Protein AF-A0AAP0F7Z4-F1 (afdb_monomer_lite)

Organism: NCBI:txid152367

Sequence (373 aa):
MVEKEHKAAGEEWVECAKCGGWQHHICALFNATKNKEEEPDYTCPRCYIHEIQHEERVPLPPSAVPGAKELPRTMLSDHIEKRLFASLEQERRERAEALGKSTTEKIEQVDVIVFAMFAQEYGPECDYPNKDSVYISYIDSVKHLRPQIKTVHGEALRTFVFHELLIGYMDYCKRQGLAKCHIWICPPKKKEDYILYCHPDDQNIPTSEKLQNWYQFMIEKAIKGKVAVAFSYLHEHFYGPHSENKMTATNLPFFEGGFFQSITDKVIDFIKKLEERGEREALTSRKRKKPNSSSPDSYENSAKDILLMKKAEVNDIAFDHRDEDGIICNKFIENREEFLKFCVKHRYQFDTLRRAKHSTAMILYHLHEPSDG

pLDDT: mean 81.96, std 16.44, range [32.22, 98.44]

InterPro domains:
  IPR011011 Zinc finger, FYVE/PHD-type [SSF57903] (11-55)
  IPR013083 Zinc finger, RING/FYVE/PHD-type [G3DSA:3.30.40.10] (7-51)
  IPR013178 Histone acetyltransferase Rtt109/CBP [PF08214] (105-225)
  IPR013178 Histone acetyltransferase Rtt109/CBP [PTHR13808] (105-371)
  IPR013178 Histone acetyltransferase Rtt109/CBP [SM01250] (44-294)
  IPR019787 Zinc finger, PHD-finger [PF00628] (8-47)
  IPR031162 CBP/p300-type histone acetyltransferase domain [PS51727] (29-372)

Radius of gyration: 24.96 Å; chains: 1; bounding box: 69×49×75 Å

Secondary structure (DSSP, 8-state):
--------PPPPEEE-TTT--EEEHHHHT--TTTTSSS------HHHHHHHHHTTSSPPPPTTSS--GGGSPP-HHHHHHHHHHHHHHHHHHHHHHHHHT--------SS----EEEEEEEE-TTSPTTTTTEEEEEEEEE-TT-SS--B-TTSSBHHHHHHHHHHHHHHHHHHHTT--EEEEE--PPPTT--SSSSS--TT-PPPPHHHHHHHHHHHHHHHHHTTSEEEEEEHHHHHHSTT--S---GGGS---TTSHHHHHHHHHHHHHHHHHHTT-GGGGT----PPPPTTS-TTHHHHGGGEEEEEE---TT--------PPP---TTTSSHHHHHHHHHHHT---SSHHHHHHHHHHHHHHHH-TT--

Structure (mmCIF, N/CA/C/O backbone):
data_AF-A0AAP0F7Z4-F1
#
_entry.id   AF-A0AAP0F7Z4-F1
#
loop_
_atom_site.group_PDB
_atom_site.id
_atom_site.type_symbol
_atom_site.label_atom_id
_atom_site.label_alt_id
_atom_site.label_comp_id
_atom_site.label_asym_id
_atom_site.label_entity_id
_atom_site.label_seq_id
_atom_site.pdbx_PDB_ins_code
_atom_site.Cartn_x
_atom_site.Cartn_y
_atom_site.Cartn_z
_atom_site.occupancy
_atom_site.B_iso_or_equiv
_atom_site.auth_seq_id
_atom_site.auth_comp_id
_atom_site.auth_asym_id
_atom_site.auth_atom_id
_atom_site.pdbx_PDB_model_num
ATOM 1 N N . MET A 1 1 ? -4.752 11.733 -15.279 1.00 41.00 1 MET A N 1
ATOM 2 C CA . MET A 1 1 ? -4.456 12.737 -14.226 1.00 41.00 1 MET A CA 1
ATOM 3 C C . MET A 1 1 ? -5.780 13.223 -13.671 1.00 41.00 1 MET A C 1
ATOM 5 O O . MET A 1 1 ? -6.562 13.742 -14.454 1.00 41.00 1 MET A O 1
ATOM 9 N N . VAL A 1 2 ? -6.051 13.034 -12.380 1.00 44.72 2 VAL A N 1
ATOM 10 C CA . VAL A 1 2 ? -7.239 13.614 -11.736 1.00 44.72 2 VAL A CA 1
ATOM 11 C C . VAL A 1 2 ? -6.758 14.784 -10.885 1.00 44.72 2 VAL A C 1
ATOM 13 O O . VAL A 1 2 ? -6.038 14.582 -9.911 1.00 44.72 2 VAL A O 1
ATOM 16 N N . GLU A 1 3 ? -7.053 16.012 -11.308 1.00 46.59 3 GLU A N 1
ATOM 17 C CA . GLU A 1 3 ? -6.720 17.201 -10.523 1.00 46.59 3 GLU A CA 1
ATOM 18 C C . GLU A 1 3 ? -7.567 17.236 -9.244 1.00 46.59 3 GLU A C 1
ATOM 20 O O . GLU A 1 3 ? -8.752 16.900 -9.257 1.00 46.59 3 GLU A O 1
ATOM 25 N N . LYS A 1 4 ? -6.965 17.652 -8.121 1.00 52.66 4 LYS A N 1
ATOM 26 C CA . LYS A 1 4 ? -7.694 17.883 -6.867 1.00 52.66 4 LYS A CA 1
ATOM 27 C C . LYS A 1 4 ? -8.701 19.013 -7.067 1.00 52.66 4 LYS A C 1
ATOM 29 O O . LYS A 1 4 ? -8.348 20.185 -6.918 1.00 52.66 4 LYS A O 1
ATOM 34 N N . GLU A 1 5 ? -9.961 18.682 -7.329 1.00 50.38 5 GLU A N 1
ATOM 35 C CA . GLU A 1 5 ? -11.056 19.625 -7.124 1.00 50.38 5 GLU A CA 1
ATOM 36 C C . GLU A 1 5 ? -11.209 19.883 -5.618 1.00 50.38 5 GLU A C 1
ATOM 38 O O . GLU A 1 5 ? -11.990 19.246 -4.919 1.00 50.38 5 GLU A O 1
ATOM 43 N N . HIS A 1 6 ? -10.464 20.859 -5.095 1.00 48.09 6 HIS A N 1
ATOM 44 C CA . HIS A 1 6 ? -10.720 21.465 -3.784 1.00 48.09 6 HIS A CA 1
ATOM 45 C C . HIS A 1 6 ? -11.959 22.375 -3.848 1.00 48.09 6 HIS A C 1
ATOM 47 O O . HIS A 1 6 ? -11.917 23.537 -3.444 1.00 48.09 6 HIS A O 1
ATOM 53 N N . LYS A 1 7 ? -13.083 21.883 -4.373 1.00 44.69 7 LYS A N 1
ATOM 54 C CA . LYS A 1 7 ? -14.361 22.531 -4.097 1.00 44.69 7 LYS A CA 1
ATOM 55 C C . LYS A 1 7 ? -14.865 21.944 -2.796 1.00 44.69 7 LYS A C 1
ATOM 57 O O . LYS A 1 7 ? -15.243 20.780 -2.739 1.00 44.69 7 LYS A O 1
ATOM 62 N N . ALA A 1 8 ? -14.836 22.770 -1.754 1.00 46.50 8 ALA A N 1
ATOM 63 C CA . ALA A 1 8 ? -15.541 22.539 -0.504 1.00 46.50 8 ALA A CA 1
ATOM 64 C C . ALA A 1 8 ? -17.051 22.461 -0.790 1.00 46.50 8 ALA A C 1
ATOM 66 O O . ALA A 1 8 ? -17.795 23.411 -0.566 1.00 46.50 8 ALA A O 1
ATOM 67 N N . ALA A 1 9 ? -17.505 21.348 -1.364 1.00 56.25 9 ALA A N 1
ATOM 68 C CA . ALA A 1 9 ? -18.898 20.966 -1.286 1.00 56.25 9 ALA A CA 1
ATOM 69 C C . ALA A 1 9 ? -19.185 20.729 0.202 1.00 56.25 9 ALA A C 1
ATOM 71 O O . ALA A 1 9 ? -18.420 20.031 0.871 1.00 56.25 9 ALA A O 1
ATOM 72 N N . GLY A 1 10 ? -20.219 21.384 0.732 1.0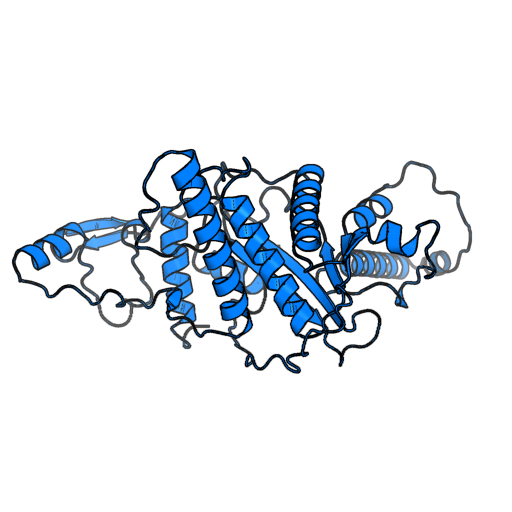0 67.06 10 GLY A N 1
ATOM 73 C CA . GLY A 1 10 ? -20.607 21.230 2.132 1.00 67.06 10 GLY A CA 1
ATOM 74 C C . GLY A 1 10 ? -20.832 19.759 2.478 1.00 67.06 10 GLY A C 1
ATOM 75 O O . GLY A 1 10 ? -21.295 18.986 1.639 1.00 67.06 10 GLY A O 1
ATOM 76 N N . GLU A 1 11 ? -20.468 19.369 3.699 1.00 80.06 11 GLU A N 1
ATOM 77 C CA . GLU A 1 11 ? -20.754 18.023 4.193 1.00 80.06 11 GLU A CA 1
ATOM 78 C C . GLU A 1 11 ? -22.269 17.823 4.283 1.00 80.06 11 GLU A C 1
ATOM 80 O O . GLU A 1 11 ? -22.999 18.711 4.727 1.00 80.06 11 GLU A O 1
ATOM 85 N N . GLU A 1 12 ? -22.733 16.661 3.835 1.00 85.38 12 GLU A N 1
ATOM 86 C CA . GLU A 1 12 ? -24.143 16.287 3.878 1.00 85.38 12 GLU A CA 1
ATOM 87 C C . GLU A 1 12 ? -24.559 15.871 5.294 1.00 85.38 12 GLU A C 1
ATOM 89 O O . GLU A 1 12 ? -23.730 15.440 6.106 1.00 85.38 12 GLU A O 1
ATOM 94 N N . TRP A 1 13 ? -25.853 15.996 5.584 1.00 88.50 13 TRP A N 1
ATOM 95 C CA . TRP A 1 13 ? -26.423 15.796 6.911 1.00 88.50 13 TRP A CA 1
ATOM 96 C C . TRP A 1 13 ? -27.612 14.844 6.874 1.00 88.50 13 TRP A C 1
ATOM 98 O O . TRP A 1 13 ? -28.420 14.897 5.951 1.00 88.50 13 TRP A O 1
ATOM 108 N N . VAL A 1 14 ? -27.747 14.055 7.937 1.00 88.19 14 VAL A N 1
ATOM 109 C CA . VAL A 1 14 ? -28.883 13.170 8.190 1.00 88.19 14 VAL A CA 1
ATOM 110 C C . VAL A 1 14 ? -29.553 13.556 9.508 1.00 88.19 14 VAL A C 1
ATOM 112 O O . VAL A 1 14 ? -28.880 13.838 10.508 1.00 88.19 14 VAL A O 1
ATOM 115 N N . GLU A 1 15 ? -30.881 13.589 9.509 1.00 90.62 15 GLU A N 1
ATOM 116 C CA . GLU A 1 15 ? -31.695 13.850 10.693 1.00 90.62 15 GLU A CA 1
ATOM 117 C C . GLU A 1 15 ? -32.018 12.548 11.428 1.00 90.62 15 GLU A C 1
ATOM 119 O O . GLU A 1 15 ? -32.381 11.541 10.827 1.00 90.62 15 GLU A O 1
ATOM 124 N N . CYS A 1 16 ? -31.871 12.552 12.752 1.00 90.06 16 CYS A N 1
ATOM 125 C CA . CYS A 1 16 ? -32.273 11.433 13.594 1.00 90.06 16 CYS A CA 1
ATOM 126 C C . CYS A 1 16 ? -33.798 11.373 13.720 1.00 90.06 16 CYS A C 1
ATOM 128 O O . CYS A 1 16 ? -34.379 12.245 14.370 1.00 90.06 16 CYS A O 1
ATOM 130 N N . ALA A 1 17 ? -34.421 10.294 13.248 1.00 89.38 17 ALA A N 1
ATOM 131 C CA . ALA A 1 17 ? -35.871 10.086 13.316 1.00 89.38 17 ALA A CA 1
ATOM 132 C C . ALA A 1 17 ? -36.437 10.111 14.752 1.00 89.38 17 ALA A C 1
ATOM 134 O O . ALA A 1 17 ? -37.604 10.420 14.972 1.00 89.38 17 ALA A O 1
ATOM 135 N N . LYS A 1 18 ? -35.605 9.818 15.763 1.00 88.81 18 LYS A N 1
ATOM 136 C CA . LYS A 1 18 ? -36.028 9.752 17.173 1.00 88.81 18 LYS A CA 1
ATOM 137 C C . LYS A 1 18 ? -35.992 11.086 17.906 1.00 88.81 18 LYS A C 1
ATOM 139 O O . LYS A 1 18 ? -36.806 11.317 18.791 1.00 88.81 18 LYS A O 1
ATOM 144 N N . CYS A 1 19 ? -35.013 11.938 17.609 1.00 91.94 19 CYS A N 1
ATOM 145 C CA . CYS A 1 19 ? -34.804 13.170 18.376 1.00 91.94 19 CYS A CA 1
ATOM 146 C C . CYS A 1 19 ? -34.737 14.442 17.526 1.00 91.94 19 CYS A C 1
ATOM 148 O O . CYS A 1 19 ? -34.438 15.495 18.084 1.00 91.94 19 CYS A O 1
ATOM 150 N N . GLY A 1 20 ? -34.905 14.349 16.201 1.00 90.56 20 GLY A N 1
ATOM 151 C CA . GLY A 1 20 ? -34.751 15.470 15.258 1.00 90.56 20 GLY A CA 1
ATOM 152 C C . GLY A 1 20 ? -33.332 16.054 15.205 1.00 90.56 20 GLY A C 1
ATOM 153 O O . GLY A 1 20 ? -33.096 17.157 14.722 1.00 90.56 20 GLY A O 1
ATOM 154 N N . GLY A 1 21 ? -32.357 15.355 15.795 1.00 90.50 21 GLY A N 1
ATOM 155 C CA . GLY A 1 21 ? -30.977 15.819 15.881 1.00 90.50 21 GLY A CA 1
ATOM 156 C C . GLY A 1 21 ? -30.242 15.572 14.571 1.00 90.50 21 GLY A C 1
ATOM 157 O O . GLY A 1 21 ? -30.199 14.438 14.100 1.00 90.50 21 GLY A O 1
ATOM 158 N N . TRP A 1 22 ? -29.612 16.609 14.027 1.00 90.00 22 TRP A N 1
ATOM 159 C CA . TRP A 1 22 ? -28.859 16.530 12.778 1.00 90.00 22 TRP A CA 1
ATOM 160 C C . TRP A 1 22 ? -27.411 16.101 13.012 1.00 90.00 22 TRP A C 1
ATOM 162 O O . TRP A 1 22 ? -26.735 16.597 13.917 1.00 90.00 22 TRP A O 1
ATOM 172 N N . GLN A 1 23 ? -26.917 15.186 12.179 1.00 87.81 23 GLN A N 1
ATOM 173 C CA . GLN A 1 23 ? -25.523 14.747 12.186 1.00 87.81 23 GLN A CA 1
ATOM 174 C C . GLN A 1 23 ? -24.951 14.718 10.772 1.00 87.81 23 GLN A C 1
ATOM 176 O O . GLN A 1 23 ? -25.639 14.351 9.826 1.00 87.81 23 GLN A O 1
ATOM 181 N N . HIS A 1 24 ? -23.675 15.078 10.623 1.00 86.69 24 HIS A N 1
ATOM 182 C CA . HIS A 1 24 ? -22.978 14.918 9.347 1.00 86.69 24 HIS A CA 1
ATOM 183 C C . HIS A 1 24 ? -22.953 13.437 8.941 1.00 86.69 24 HIS A C 1
ATOM 185 O O . HIS A 1 24 ? -22.632 12.592 9.783 1.00 86.69 24 HIS A O 1
ATOM 191 N N . HIS A 1 25 ? -23.172 13.126 7.659 1.00 86.31 25 HIS A N 1
ATOM 192 C CA . HIS A 1 25 ? -23.108 11.757 7.122 1.00 86.31 25 HIS A CA 1
ATOM 193 C C . HIS A 1 25 ? -21.812 11.039 7.526 1.00 86.31 25 HIS A C 1
ATOM 195 O O . HIS A 1 25 ? -21.837 9.907 8.003 1.00 86.31 25 HIS A O 1
ATOM 201 N N . ILE A 1 26 ? -20.679 11.739 7.426 1.00 84.00 26 ILE A N 1
ATOM 202 C CA . ILE A 1 26 ? -19.349 11.220 7.774 1.00 84.00 26 ILE A CA 1
ATOM 203 C C . ILE A 1 26 ? -19.253 10.866 9.265 1.00 84.00 26 ILE A C 1
ATOM 205 O O . ILE A 1 26 ? -18.729 9.813 9.619 1.00 84.00 26 ILE A O 1
ATOM 209 N N . CYS A 1 27 ? -19.757 11.731 10.153 1.00 84.31 27 CYS A N 1
ATOM 210 C CA . CYS A 1 27 ? -19.726 11.488 11.600 1.00 84.31 27 CYS A CA 1
ATOM 211 C C . CYS A 1 27 ? -20.653 10.339 12.009 1.00 84.31 27 CYS A C 1
ATOM 213 O O . CYS A 1 27 ? -20.342 9.612 12.949 1.00 84.31 27 CYS A O 1
ATOM 215 N N . ALA A 1 28 ? -21.773 10.193 11.305 1.00 83.50 28 ALA A N 1
ATOM 216 C CA . ALA A 1 28 ? -22.757 9.144 11.518 1.00 83.50 28 ALA A CA 1
ATOM 217 C C . ALA A 1 28 ? -22.362 7.793 10.891 1.00 83.50 28 ALA A C 1
ATOM 219 O O . ALA A 1 28 ? -23.068 6.812 11.104 1.00 83.50 28 ALA A O 1
ATOM 220 N N . LEU A 1 29 ? -21.277 7.738 10.101 1.00 82.50 29 LEU A N 1
ATOM 221 C CA . LEU A 1 29 ? -20.974 6.621 9.192 1.00 82.50 29 LEU A CA 1
ATOM 222 C C . LEU A 1 29 ? -22.185 6.236 8.315 1.00 82.50 29 LEU A C 1
ATOM 224 O O . LEU A 1 29 ? -22.422 5.068 8.021 1.00 82.50 29 LEU A O 1
ATOM 228 N N . PHE A 1 30 ? -22.969 7.239 7.915 1.00 82.12 30 PHE A N 1
ATOM 229 C CA . PHE A 1 30 ? -24.222 7.053 7.197 1.00 82.12 30 PHE A CA 1
ATOM 230 C C . PHE A 1 30 ? -23.968 6.683 5.732 1.00 82.12 30 PHE A C 1
ATOM 232 O O . PHE A 1 30 ? -23.188 7.348 5.039 1.00 82.12 30 PHE A O 1
ATOM 239 N N . ASN A 1 31 ? -24.661 5.643 5.263 1.00 81.00 31 ASN A N 1
ATOM 240 C CA . ASN A 1 31 ? -24.676 5.238 3.864 1.00 81.00 31 ASN A CA 1
ATOM 241 C C . ASN A 1 31 ? -25.989 5.681 3.202 1.00 81.00 31 ASN A C 1
ATOM 243 O O . ASN A 1 31 ? -27.029 5.066 3.415 1.00 81.00 31 ASN A O 1
ATOM 247 N N . ALA A 1 32 ? -25.942 6.727 2.379 1.00 75.81 32 ALA A N 1
ATOM 248 C CA . ALA A 1 32 ? -27.125 7.228 1.688 1.00 75.81 32 ALA A CA 1
ATOM 249 C C . ALA A 1 32 ? -27.595 6.327 0.528 1.00 75.81 32 ALA A C 1
ATOM 251 O O . ALA A 1 32 ? -28.755 6.428 0.149 1.00 75.81 32 ALA A O 1
ATOM 252 N N . THR A 1 33 ? -26.744 5.468 -0.056 1.00 70.38 33 THR A N 1
ATOM 253 C CA . THR A 1 33 ? -27.137 4.621 -1.204 1.00 70.38 33 THR A CA 1
ATOM 254 C C . THR A 1 33 ? -27.981 3.429 -0.775 1.00 70.38 33 THR A C 1
ATOM 256 O O . THR A 1 33 ? -29.025 3.205 -1.377 1.00 70.38 33 THR A O 1
ATOM 259 N N . LYS A 1 34 ? -27.611 2.767 0.330 1.00 67.12 34 LYS A N 1
ATOM 260 C CA . LYS A 1 34 ? -28.406 1.697 0.971 1.00 67.12 34 LYS A CA 1
ATOM 261 C C . LYS A 1 34 ? -29.830 2.142 1.330 1.00 67.12 34 LYS A C 1
ATOM 263 O O . LYS A 1 34 ? -30.748 1.344 1.439 1.00 67.12 34 LYS A O 1
ATOM 268 N N . ASN A 1 35 ? -29.989 3.442 1.527 1.00 60.00 35 ASN A N 1
ATOM 269 C CA . ASN A 1 35 ? -31.147 4.065 2.137 1.00 60.00 35 ASN A CA 1
ATOM 270 C C . ASN A 1 35 ? -32.100 4.722 1.118 1.00 60.00 35 ASN A C 1
ATOM 272 O O . ASN A 1 35 ? -32.952 5.517 1.501 1.00 60.00 35 ASN A O 1
ATOM 276 N N . LYS A 1 36 ? -31.934 4.440 -0.185 1.00 53.03 36 LYS A N 1
ATOM 277 C CA . LYS A 1 36 ? -32.781 4.989 -1.261 1.00 53.03 36 LYS A CA 1
ATOM 278 C C . LYS A 1 36 ? -34.046 4.179 -1.550 1.00 53.03 36 LYS A C 1
ATOM 280 O O . LYS A 1 36 ? -34.951 4.731 -2.169 1.00 53.03 36 LYS A O 1
ATOM 285 N N . GLU A 1 37 ? -34.101 2.905 -1.161 1.00 51.47 37 GLU A N 1
ATOM 286 C CA . GLU A 1 37 ? -35.204 2.008 -1.551 1.00 51.47 37 GLU A CA 1
ATOM 287 C C . GLU A 1 37 ? -36.350 1.946 -0.526 1.00 51.47 37 GLU A C 1
ATOM 289 O O . GLU A 1 37 ? -37.485 1.676 -0.904 1.00 51.47 37 GLU A O 1
ATOM 294 N N . GLU A 1 38 ? -36.106 2.317 0.732 1.00 50.06 38 GLU A N 1
ATOM 295 C CA . GLU A 1 38 ? -37.118 2.537 1.774 1.00 50.06 38 GLU A CA 1
ATOM 296 C C . GLU A 1 38 ? -36.622 3.705 2.637 1.00 50.06 38 GLU A C 1
ATOM 298 O O . GLU A 1 38 ? -35.448 3.690 2.998 1.00 50.06 38 GLU A O 1
ATOM 303 N N . GLU A 1 39 ? -37.449 4.720 2.938 1.00 49.06 39 GLU A N 1
ATOM 304 C CA . GLU A 1 39 ? -37.093 5.803 3.878 1.00 49.06 39 GLU A CA 1
ATOM 305 C C . GLU A 1 39 ? -36.601 5.188 5.199 1.00 49.06 39 GLU A C 1
ATOM 307 O O . GLU A 1 39 ? -37.411 4.664 5.966 1.00 49.06 39 GLU A O 1
ATOM 312 N N . PRO A 1 40 ? -35.298 5.208 5.508 1.00 54.84 40 PRO A N 1
ATOM 313 C CA . PRO A 1 40 ? -34.806 4.533 6.689 1.00 54.84 40 PRO A CA 1
ATOM 314 C C . PRO A 1 40 ? -34.664 5.551 7.809 1.00 54.84 40 PRO A C 1
ATOM 316 O O . PRO A 1 40 ? -33.925 6.534 7.700 1.00 54.84 40 PRO A O 1
ATOM 319 N N . ASP A 1 41 ? -35.327 5.267 8.924 1.00 73.25 41 ASP A N 1
ATOM 320 C CA . ASP A 1 41 ? -35.219 6.025 10.165 1.00 73.25 41 ASP A CA 1
ATOM 321 C C . ASP A 1 41 ? -33.787 5.947 10.727 1.00 73.25 41 ASP A C 1
ATOM 323 O O . ASP A 1 41 ? -33.450 5.091 11.559 1.00 73.25 41 ASP A O 1
ATOM 327 N N . TYR A 1 42 ? -32.908 6.857 10.294 1.00 85.50 42 TYR A N 1
ATOM 328 C CA . TYR A 1 42 ? -31.600 7.032 10.917 1.00 85.50 42 TYR A CA 1
ATOM 329 C C . TYR A 1 42 ? -31.795 7.270 12.417 1.00 85.50 42 TYR A C 1
ATOM 331 O O . TYR A 1 42 ? -32.438 8.228 12.847 1.00 85.50 42 TYR A O 1
ATOM 339 N N . THR A 1 43 ? -31.222 6.395 13.240 1.00 86.94 43 THR A N 1
ATOM 340 C CA . THR A 1 43 ? -31.205 6.562 14.693 1.00 86.94 43 THR A CA 1
ATOM 341 C C . THR A 1 43 ? -29.799 6.957 15.114 1.00 86.94 43 THR A C 1
ATOM 343 O O . THR A 1 43 ? -28.858 6.185 14.940 1.00 86.94 43 THR A O 1
ATOM 346 N N . CYS A 1 44 ? -29.635 8.150 15.690 1.00 87.88 44 CYS A N 1
ATOM 347 C CA . CYS A 1 44 ? -28.313 8.599 16.115 1.00 87.88 44 CYS A CA 1
ATOM 348 C C . CYS A 1 44 ? -27.739 7.730 17.252 1.00 87.88 44 CYS A C 1
ATOM 350 O O . CYS A 1 44 ? -28.513 7.182 18.043 1.00 87.88 44 CYS A O 1
ATOM 352 N N . PRO A 1 45 ? -26.400 7.674 17.430 1.00 87.19 45 PRO A N 1
ATOM 353 C CA . PRO A 1 45 ? -25.770 6.830 18.449 1.00 87.19 45 PRO A CA 1
ATOM 354 C C . PRO A 1 45 ? -26.301 7.061 19.866 1.00 87.19 45 PRO A C 1
ATOM 356 O O . PRO A 1 45 ? -26.410 6.122 20.647 1.00 87.19 45 PRO A O 1
ATOM 359 N N . ARG A 1 46 ? -26.674 8.304 20.203 1.00 89.19 46 ARG A N 1
ATOM 360 C CA . ARG A 1 46 ? -27.212 8.636 21.528 1.00 89.19 46 ARG A CA 1
ATOM 361 C C . ARG A 1 46 ? -28.583 8.001 21.762 1.00 89.19 46 ARG A C 1
ATOM 363 O O . ARG A 1 46 ? -28.796 7.414 22.815 1.00 89.19 46 ARG A O 1
ATOM 370 N N . CYS A 1 47 ? -29.491 8.116 20.792 1.00 89.75 47 CYS A N 1
ATOM 371 C CA . CYS A 1 47 ? -30.809 7.483 20.856 1.00 89.75 47 CYS A CA 1
ATOM 372 C C . CYS A 1 47 ? -30.688 5.960 20.797 1.00 89.75 47 CYS A C 1
ATOM 374 O O . CYS A 1 47 ? -31.336 5.277 21.573 1.00 89.75 47 CYS A O 1
ATOM 376 N N . TYR A 1 48 ? -29.798 5.439 19.955 1.00 87.69 48 TYR A N 1
ATOM 377 C CA . TYR A 1 48 ? -29.574 4.003 19.827 1.00 87.69 48 TYR A CA 1
ATOM 378 C C . TYR A 1 48 ? -29.065 3.372 21.135 1.00 87.69 48 TYR A C 1
ATOM 380 O O . TYR A 1 48 ? -29.596 2.362 21.589 1.00 87.69 48 TYR A O 1
ATOM 388 N N . ILE A 1 49 ? -28.067 3.988 21.784 1.00 87.38 49 ILE A N 1
ATOM 389 C CA . ILE A 1 49 ? -27.565 3.534 23.092 1.00 87.38 49 ILE A CA 1
ATOM 390 C C . ILE A 1 49 ? -28.665 3.630 24.155 1.00 87.38 49 ILE A C 1
ATOM 392 O O . ILE A 1 49 ? -28.793 2.721 24.969 1.00 87.38 49 ILE A O 1
ATOM 396 N N . HIS A 1 50 ? -29.461 4.702 24.139 1.00 90.50 50 HIS A N 1
ATOM 397 C CA . HIS A 1 50 ? -30.583 4.865 25.061 1.00 90.50 50 HIS A CA 1
ATOM 398 C C . HIS A 1 50 ? -31.619 3.743 24.907 1.00 90.50 50 HIS A C 1
ATOM 400 O O . HIS A 1 50 ? -32.008 3.152 25.910 1.00 90.50 50 HIS A O 1
ATOM 406 N N . GLU A 1 51 ? -32.026 3.426 23.674 1.00 89.88 51 GLU A N 1
ATOM 407 C CA . GLU A 1 51 ? -32.972 2.341 23.376 1.00 89.88 51 GLU A CA 1
ATOM 408 C C . GLU A 1 51 ? -32.428 0.978 23.844 1.00 89.88 51 GLU A C 1
ATOM 410 O O . GLU A 1 51 ? -33.164 0.199 24.441 1.00 89.88 51 GLU A O 1
ATOM 415 N N . ILE A 1 52 ? -31.130 0.699 23.655 1.00 87.88 52 ILE A N 1
ATOM 416 C CA . ILE A 1 52 ? -30.499 -0.532 24.171 1.00 87.88 52 ILE A CA 1
ATOM 417 C C . ILE A 1 52 ? -30.530 -0.580 25.701 1.00 87.88 52 ILE A C 1
ATOM 419 O O . ILE A 1 52 ? -30.851 -1.613 26.281 1.00 87.88 52 ILE A O 1
ATOM 423 N N . GLN A 1 53 ? -30.178 0.525 26.364 1.00 91.00 53 GLN A N 1
ATOM 424 C CA . GLN A 1 53 ? -30.130 0.594 27.828 1.00 91.00 53 GLN A CA 1
ATOM 425 C C . GLN A 1 53 ? -31.504 0.414 28.481 1.00 91.00 53 GLN A C 1
ATOM 427 O O . GLN A 1 53 ? -31.565 -0.026 29.625 1.00 91.00 53 GLN A O 1
ATOM 432 N N . HIS A 1 54 ? -32.578 0.746 27.763 1.00 91.00 54 HIS A N 1
ATOM 433 C CA . HIS A 1 54 ? -33.963 0.589 28.213 1.00 91.00 54 HIS A CA 1
ATOM 434 C C . HIS A 1 54 ? -34.648 -0.649 27.615 1.00 91.00 54 HIS A C 1
ATOM 436 O O . HIS A 1 54 ? -35.862 -0.776 27.724 1.00 91.00 54 HIS A O 1
ATOM 442 N N . GLU A 1 55 ? -33.886 -1.554 26.989 1.00 87.00 55 GLU A N 1
ATOM 443 C CA . GLU A 1 55 ? -34.386 -2.803 26.391 1.00 87.00 55 GLU A CA 1
ATOM 444 C C . GLU A 1 55 ? -35.436 -2.601 25.273 1.00 87.00 55 GLU A C 1
ATOM 446 O O . GLU A 1 55 ? -36.113 -3.538 24.859 1.00 87.00 55 GLU A O 1
ATOM 451 N N . GLU A 1 56 ? -35.534 -1.389 24.720 1.00 87.56 56 GLU A N 1
ATOM 452 C CA . GLU A 1 56 ? -36.430 -1.032 23.609 1.00 87.56 56 GLU A CA 1
ATOM 453 C C . GLU A 1 56 ? -35.883 -1.509 22.255 1.00 87.56 56 GLU A C 1
ATOM 455 O O . GLU A 1 56 ? -36.612 -1.586 21.263 1.00 87.56 56 GLU A O 1
ATOM 460 N N . ARG A 1 57 ? -34.583 -1.828 22.199 1.00 82.38 57 ARG A N 1
ATOM 461 C CA . ARG A 1 57 ? -33.897 -2.299 20.995 1.00 82.38 57 ARG A CA 1
ATOM 462 C C . ARG A 1 57 ? -32.884 -3.382 21.323 1.00 82.38 57 ARG A C 1
ATOM 464 O O . ARG A 1 57 ? -32.036 -3.219 22.196 1.00 82.38 57 ARG A O 1
ATOM 471 N N . VAL A 1 58 ? -32.918 -4.461 20.547 1.00 79.25 58 VAL A N 1
ATOM 472 C CA . VAL A 1 58 ? -31.865 -5.479 20.577 1.00 79.25 58 VAL A CA 1
ATOM 473 C C . VAL A 1 58 ? -30.625 -4.903 19.885 1.00 79.25 58 VAL A C 1
ATOM 475 O O . VAL A 1 58 ? -30.752 -4.409 18.758 1.00 79.25 58 VAL A O 1
ATOM 478 N N . PRO A 1 59 ? -29.433 -4.946 20.512 1.00 75.00 59 PRO A N 1
ATOM 479 C CA . PRO A 1 59 ? -28.205 -4.537 19.851 1.00 75.00 59 PRO A CA 1
ATOM 480 C C . PRO A 1 59 ? -28.050 -5.278 18.526 1.00 75.00 59 PRO A C 1
ATOM 482 O O . PRO A 1 59 ? -28.101 -6.508 18.486 1.00 75.00 59 PRO A O 1
ATOM 485 N N . LEU A 1 60 ? -27.861 -4.524 17.443 1.00 66.50 60 LEU A N 1
ATOM 486 C CA . LEU A 1 60 ? -27.489 -5.092 16.158 1.00 66.50 60 LEU A CA 1
ATOM 487 C C . LEU A 1 60 ? -26.281 -6.019 16.338 1.00 66.50 60 LEU A C 1
ATOM 489 O O . LEU A 1 60 ? -25.373 -5.699 17.119 1.00 66.50 60 LEU A O 1
ATOM 493 N N . PRO A 1 61 ? -26.237 -7.140 15.598 1.00 60.97 61 PRO A N 1
ATOM 494 C CA . PRO A 1 61 ? -25.030 -7.935 15.513 1.00 60.97 61 PRO A CA 1
ATOM 495 C C . PRO A 1 61 ? -23.861 -7.025 15.107 1.00 60.97 61 PRO A C 1
ATOM 497 O O . PRO A 1 61 ? -24.070 -6.103 14.310 1.00 60.97 61 PRO A O 1
ATOM 500 N N . PRO A 1 62 ? -22.632 -7.289 15.580 1.00 55.22 62 PRO A N 1
ATOM 501 C CA . PRO A 1 62 ? -21.445 -6.512 15.214 1.00 55.22 62 PRO A CA 1
ATOM 502 C C . PRO A 1 62 ? -21.210 -6.334 13.696 1.00 55.22 62 PRO A C 1
ATOM 504 O O . PRO A 1 62 ? -20.400 -5.501 13.315 1.00 55.22 62 PRO A O 1
ATOM 507 N N . SER A 1 63 ? -21.912 -7.087 12.838 1.00 50.38 63 SER A N 1
ATOM 508 C CA . SER A 1 63 ? -21.697 -7.224 11.393 1.00 50.38 63 SER A CA 1
ATOM 509 C C . SER A 1 63 ? -22.836 -6.694 10.498 1.00 50.38 63 SER A C 1
ATOM 511 O O . SER A 1 63 ? -23.006 -7.188 9.385 1.00 50.38 63 SER A O 1
ATOM 513 N N . ALA A 1 64 ? -23.664 -5.736 10.938 1.00 55.12 64 ALA A N 1
ATOM 514 C CA . ALA A 1 64 ? -24.753 -5.206 10.089 1.00 55.12 64 ALA A CA 1
ATOM 515 C C . ALA A 1 64 ? -24.258 -4.534 8.779 1.00 55.12 64 ALA A C 1
ATOM 517 O O . ALA A 1 64 ? -25.027 -4.378 7.827 1.00 55.12 64 ALA A O 1
ATOM 518 N N . VAL A 1 65 ? -22.973 -4.163 8.733 1.00 60.56 65 VAL A N 1
ATOM 519 C CA . VAL A 1 65 ? -22.175 -3.949 7.518 1.00 60.56 65 VAL A CA 1
ATOM 520 C C . VAL A 1 65 ? -20.961 -4.873 7.654 1.00 60.56 65 VAL A C 1
ATOM 522 O O . VAL A 1 65 ? -20.274 -4.763 8.674 1.00 60.56 65 VAL A O 1
ATOM 525 N N . PRO A 1 66 ? -20.706 -5.801 6.717 1.00 75.44 66 PRO A N 1
ATOM 526 C CA . PRO A 1 66 ? -19.547 -6.677 6.822 1.00 75.44 66 PRO A CA 1
ATOM 527 C C . PRO A 1 66 ? -18.266 -5.832 6.739 1.00 75.44 66 PRO A C 1
ATOM 529 O O . PRO A 1 66 ? -18.153 -4.931 5.904 1.00 75.44 66 PRO A O 1
ATOM 532 N N . GLY A 1 67 ? -17.335 -6.068 7.658 1.00 85.38 67 GLY A N 1
ATOM 533 C CA . GLY A 1 67 ? -16.068 -5.355 7.735 1.00 85.38 67 GLY A CA 1
ATOM 534 C C . GLY A 1 67 ? -15.044 -5.892 6.737 1.00 85.38 67 GLY A C 1
ATOM 535 O O . GLY A 1 67 ? -15.346 -6.674 5.829 1.00 85.38 67 GLY A O 1
ATOM 536 N N . ALA A 1 68 ? -13.795 -5.462 6.907 1.00 91.31 68 ALA A N 1
ATOM 537 C CA . ALA A 1 68 ? -12.686 -5.912 6.071 1.00 91.31 68 ALA A CA 1
ATOM 538 C C . ALA A 1 68 ? -12.383 -7.406 6.258 1.00 91.31 68 ALA A C 1
ATOM 540 O O . ALA A 1 68 ? -11.956 -8.071 5.318 1.00 91.31 68 ALA A O 1
ATOM 541 N N . LYS A 1 69 ? -12.626 -7.949 7.458 1.00 90.50 69 LYS A N 1
ATOM 542 C CA . LYS A 1 69 ? -12.360 -9.358 7.788 1.00 90.50 69 LYS A CA 1
ATOM 543 C C . LYS A 1 69 ? -13.273 -10.324 7.029 1.00 90.50 69 LYS A C 1
ATOM 545 O O . LYS A 1 69 ? -12.913 -11.482 6.835 1.00 90.50 69 LYS A O 1
ATOM 550 N N . GLU A 1 70 ? -14.452 -9.858 6.640 1.00 90.69 70 GLU A N 1
ATOM 551 C CA . GLU A 1 70 ? -15.461 -10.628 5.924 1.00 90.69 70 GLU A CA 1
ATOM 552 C C . GLU A 1 70 ? -15.227 -10.655 4.406 1.00 90.69 70 GLU A C 1
ATOM 554 O O . GLU A 1 70 ? -15.948 -11.361 3.703 1.00 90.69 70 GLU A O 1
ATOM 559 N N . LEU A 1 71 ? -14.252 -9.900 3.880 1.00 90.94 71 LEU A N 1
ATOM 560 C CA . LEU A 1 71 ? -13.889 -9.971 2.463 1.00 90.94 71 LEU A CA 1
ATOM 561 C C . LEU A 1 71 ? -13.366 -11.375 2.098 1.00 90.94 71 LEU A C 1
ATOM 563 O O . LEU A 1 71 ? -12.780 -12.055 2.949 1.00 90.94 71 LEU A O 1
ATOM 567 N N . PRO A 1 72 ? -13.533 -11.816 0.835 1.00 90.88 72 PRO A N 1
ATOM 568 C CA . PRO A 1 72 ? -12.969 -13.078 0.369 1.00 90.88 72 PRO A CA 1
ATOM 569 C C . PRO A 1 72 ? -11.464 -13.150 0.637 1.00 90.88 72 PRO A C 1
ATOM 571 O O . PRO A 1 72 ? -10.709 -12.252 0.261 1.00 90.88 72 PRO A O 1
ATOM 574 N N . ARG A 1 73 ? -11.034 -14.231 1.291 1.00 92.50 73 ARG A N 1
ATOM 575 C CA . ARG A 1 73 ? -9.619 -14.498 1.555 1.00 92.50 73 ARG A CA 1
ATOM 576 C C . ARG A 1 73 ? -8.978 -15.177 0.349 1.00 92.50 73 ARG A C 1
ATOM 578 O O . ARG A 1 73 ? -9.613 -15.964 -0.346 1.00 92.50 73 ARG A O 1
ATOM 585 N N . THR A 1 74 ? -7.711 -14.862 0.156 1.00 94.25 74 THR A N 1
ATOM 586 C CA . THR A 1 74 ? -6.800 -15.396 -0.864 1.00 94.25 74 THR A CA 1
ATOM 587 C C . THR A 1 74 ? -5.546 -15.950 -0.194 1.00 94.25 74 THR A C 1
ATOM 589 O O . THR A 1 74 ? -5.190 -15.506 0.905 1.00 94.25 74 THR A O 1
ATOM 592 N N . MET A 1 75 ? -4.839 -16.867 -0.849 1.00 94.81 75 MET A N 1
ATOM 593 C CA . MET A 1 75 ? -3.538 -17.375 -0.414 1.00 94.81 75 MET A CA 1
ATOM 594 C C . MET A 1 75 ? -2.545 -16.230 -0.200 1.00 94.81 75 MET A C 1
ATOM 596 O O . MET A 1 75 ? -1.828 -16.214 0.807 1.00 94.81 75 MET A O 1
ATOM 600 N N . LEU A 1 76 ? -2.555 -15.229 -1.086 1.00 94.94 76 LEU A N 1
ATOM 601 C CA . LEU A 1 76 ? -1.767 -14.014 -0.913 1.00 94.94 76 LEU A CA 1
ATOM 602 C C . LEU A 1 76 ? -2.127 -13.268 0.385 1.00 94.94 76 LEU A C 1
ATOM 604 O O . LEU A 1 76 ? -1.239 -12.938 1.180 1.00 94.94 76 LEU A O 1
ATOM 608 N N . SER A 1 77 ? -3.419 -13.001 0.616 1.00 95.56 77 SER A N 1
ATOM 609 C CA . SER A 1 77 ? -3.872 -12.289 1.820 1.00 95.56 77 SER A CA 1
ATOM 610 C C . SER A 1 77 ? -3.533 -13.064 3.095 1.00 95.56 77 SER A C 1
ATOM 612 O O . SER A 1 77 ? -3.010 -12.482 4.044 1.00 95.56 77 SER A O 1
ATOM 614 N N . ASP A 1 78 ? -3.719 -14.387 3.090 1.00 95.88 78 ASP A N 1
ATOM 615 C CA . ASP A 1 78 ? -3.401 -15.272 4.206 1.00 95.88 78 ASP A CA 1
ATOM 616 C C . ASP A 1 78 ? -1.912 -15.238 4.536 1.00 95.88 78 ASP A C 1
ATOM 618 O O . ASP A 1 78 ? -1.528 -15.147 5.706 1.00 95.88 78 ASP A O 1
ATOM 622 N N . HIS A 1 79 ? -1.063 -15.275 3.509 1.00 96.19 79 HIS A N 1
ATOM 623 C CA . HIS A 1 79 ? 0.385 -15.242 3.665 1.00 96.19 79 HIS A CA 1
ATOM 624 C C . HIS A 1 79 ? 0.871 -13.917 4.261 1.00 96.19 79 HIS A C 1
ATOM 626 O O . HIS A 1 79 ? 1.641 -13.916 5.230 1.00 96.19 79 HIS A O 1
ATOM 632 N N . ILE A 1 80 ? 0.400 -12.788 3.720 1.00 97.00 80 ILE A N 1
ATOM 633 C CA . ILE A 1 80 ? 0.765 -11.451 4.206 1.00 97.00 80 ILE A CA 1
ATOM 634 C C . ILE A 1 80 ? 0.239 -11.236 5.628 1.00 97.00 80 ILE A C 1
ATOM 636 O O . ILE A 1 80 ? 1.008 -10.821 6.496 1.00 97.00 80 ILE A O 1
ATOM 640 N N . GLU A 1 81 ? -1.036 -11.531 5.896 1.00 96.88 81 GLU A N 1
ATOM 641 C CA . GLU A 1 81 ? -1.643 -11.336 7.217 1.00 96.88 81 GLU A CA 1
ATOM 642 C C . GLU A 1 81 ? -0.954 -12.188 8.281 1.00 96.88 81 GLU A C 1
ATOM 644 O O . GLU A 1 81 ? -0.579 -11.676 9.339 1.00 96.88 81 GLU A O 1
ATOM 649 N N . LYS A 1 82 ? -0.712 -13.473 7.995 1.00 97.12 82 LYS A N 1
ATOM 650 C CA . LYS A 1 82 ? -0.007 -14.374 8.913 1.00 97.12 82 LYS A CA 1
ATOM 651 C C . LYS A 1 82 ? 1.373 -13.835 9.268 1.00 97.12 82 LYS A C 1
ATOM 653 O O . LYS A 1 82 ? 1.747 -13.833 10.443 1.00 97.12 82 LYS A O 1
ATOM 658 N N . ARG A 1 83 ? 2.129 -13.371 8.268 1.00 96.62 83 ARG A N 1
ATOM 659 C CA . ARG A 1 83 ? 3.444 -12.759 8.483 1.00 96.62 83 ARG A CA 1
ATOM 660 C C . ARG A 1 83 ? 3.325 -11.497 9.335 1.00 96.62 83 ARG A C 1
ATOM 662 O O . ARG A 1 83 ? 4.020 -11.377 10.341 1.00 96.62 83 ARG A O 1
ATOM 669 N N . LEU A 1 84 ? 2.455 -10.571 8.938 1.00 97.12 84 LEU A N 1
ATOM 670 C CA . LEU A 1 84 ? 2.301 -9.278 9.594 1.00 97.12 84 LEU A CA 1
ATOM 671 C C . LEU A 1 84 ? 1.893 -9.441 11.060 1.00 97.12 84 LEU A C 1
ATOM 673 O O . LEU A 1 84 ? 2.493 -8.810 11.928 1.00 97.12 84 LEU A O 1
ATOM 677 N N . PHE A 1 85 ? 0.913 -10.298 11.355 1.00 96.19 85 PHE A N 1
ATOM 678 C CA . PHE A 1 85 ? 0.459 -10.524 12.724 1.00 96.19 85 PHE A CA 1
ATOM 679 C C . PHE A 1 85 ? 1.528 -11.186 13.590 1.00 96.19 85 PHE A C 1
ATOM 681 O O . PHE A 1 85 ? 1.693 -10.784 14.739 1.00 96.19 85 PHE A O 1
ATOM 688 N N . ALA A 1 86 ? 2.307 -12.126 13.045 1.00 96.94 86 ALA A N 1
ATOM 689 C CA . ALA A 1 86 ? 3.443 -12.698 13.766 1.00 96.94 86 ALA A CA 1
ATOM 690 C C . ALA A 1 86 ? 4.504 -11.631 14.096 1.00 96.94 86 ALA A C 1
ATOM 692 O O . ALA A 1 86 ? 4.965 -11.547 15.235 1.00 96.94 86 ALA A O 1
ATOM 693 N N . SER A 1 87 ? 4.850 -10.780 13.125 1.00 96.12 87 SER A N 1
ATOM 694 C CA . SER A 1 87 ? 5.810 -9.683 13.305 1.00 96.12 87 SER A CA 1
ATOM 695 C C . SER A 1 87 ? 5.307 -8.624 14.298 1.00 96.12 87 SER A C 1
ATOM 697 O O . SER A 1 87 ? 6.077 -8.140 15.126 1.00 96.12 87 SER A O 1
ATOM 699 N N . LEU A 1 88 ? 4.016 -8.282 14.261 1.00 95.00 88 LEU A N 1
ATOM 700 C CA . LEU A 1 88 ? 3.393 -7.344 15.200 1.00 95.00 88 LEU A CA 1
ATOM 701 C C . LEU A 1 88 ? 3.323 -7.899 16.622 1.00 95.00 88 LEU A C 1
ATOM 703 O O . LEU A 1 88 ? 3.570 -7.160 17.569 1.00 95.00 88 LEU A O 1
ATOM 707 N N . GLU A 1 89 ? 3.003 -9.181 16.789 1.00 94.81 89 GLU A N 1
ATOM 708 C CA . GLU A 1 89 ? 2.969 -9.808 18.112 1.00 94.81 89 GLU A CA 1
ATOM 709 C C . GLU A 1 89 ? 4.367 -9.845 18.741 1.00 94.81 89 GLU A C 1
ATOM 711 O O . GLU A 1 89 ? 4.535 -9.522 19.919 1.00 94.81 89 GLU A O 1
ATOM 716 N N . GLN A 1 90 ? 5.391 -10.153 17.938 1.00 95.19 90 GLN A N 1
ATOM 717 C CA . GLN A 1 90 ? 6.785 -10.071 18.367 1.00 95.19 90 GLN A CA 1
ATOM 718 C C . GLN A 1 90 ? 7.156 -8.647 18.806 1.00 95.19 90 GLN A C 1
ATOM 720 O O . GLN A 1 90 ? 7.653 -8.467 19.917 1.00 95.19 90 GLN A O 1
ATOM 725 N N . GLU A 1 91 ? 6.881 -7.642 17.967 1.00 94.94 91 GLU A N 1
ATOM 726 C CA . GLU A 1 91 ? 7.164 -6.230 18.268 1.00 94.94 91 GLU A CA 1
ATOM 727 C C . GLU A 1 91 ? 6.471 -5.783 19.558 1.00 94.94 91 GLU A C 1
ATOM 729 O O . GLU A 1 91 ? 7.096 -5.166 20.424 1.00 94.94 91 GLU A O 1
ATOM 734 N N . ARG A 1 92 ? 5.188 -6.130 19.717 1.00 93.00 92 ARG A N 1
ATOM 735 C CA . ARG A 1 92 ? 4.399 -5.805 20.909 1.00 93.00 92 ARG A CA 1
ATOM 736 C C . ARG A 1 92 ? 5.008 -6.401 22.161 1.00 93.00 92 ARG A C 1
ATOM 738 O O . ARG A 1 92 ? 5.086 -5.707 23.173 1.00 93.00 92 ARG A O 1
ATOM 745 N N . ARG A 1 93 ? 5.439 -7.663 22.103 1.00 94.31 93 ARG A N 1
ATOM 746 C CA . ARG A 1 93 ? 6.080 -8.345 23.228 1.00 94.31 93 ARG A CA 1
ATOM 747 C C . ARG A 1 93 ? 7.392 -7.675 23.615 1.00 94.31 93 ARG A C 1
ATOM 749 O O . ARG A 1 93 ? 7.563 -7.337 24.783 1.00 94.31 93 ARG A O 1
ATOM 756 N N . GLU A 1 94 ? 8.273 -7.427 22.649 1.00 94.62 94 GLU A N 1
ATOM 757 C CA . GLU A 1 94 ? 9.559 -6.760 22.891 1.00 94.62 94 GLU A CA 1
ATOM 758 C C . GLU A 1 94 ? 9.362 -5.362 23.486 1.00 94.62 94 GLU A C 1
ATOM 760 O O . GLU A 1 94 ? 10.040 -4.965 24.434 1.00 94.62 94 GLU A O 1
ATOM 765 N N . ARG A 1 95 ? 8.387 -4.608 22.969 1.00 93.62 95 ARG A N 1
ATOM 766 C CA . ARG A 1 95 ? 8.062 -3.272 23.473 1.00 93.62 95 ARG A CA 1
ATOM 767 C C . ARG A 1 95 ? 7.445 -3.302 24.864 1.00 93.62 95 ARG A C 1
ATOM 769 O O . ARG A 1 95 ? 7.765 -2.443 25.684 1.00 93.62 95 ARG A O 1
ATOM 776 N N . ALA A 1 96 ? 6.555 -4.251 25.134 1.00 92.06 96 ALA A N 1
ATOM 777 C CA . ALA A 1 96 ? 5.956 -4.441 26.448 1.00 92.06 96 ALA A CA 1
ATOM 778 C C . ALA A 1 96 ? 7.026 -4.765 27.501 1.00 92.06 96 ALA A C 1
ATOM 780 O O . ALA A 1 96 ? 7.038 -4.138 28.561 1.00 92.06 96 ALA A O 1
ATOM 781 N N . GLU A 1 97 ? 7.966 -5.655 27.170 1.00 93.94 97 GLU A N 1
ATOM 782 C CA . GLU A 1 97 ? 9.115 -6.005 28.010 1.00 93.94 97 GLU A CA 1
ATOM 783 C C . GLU A 1 97 ? 10.015 -4.791 28.273 1.00 93.94 97 GLU A C 1
ATOM 785 O O . GLU A 1 97 ? 10.262 -4.447 29.428 1.00 93.94 97 GLU A O 1
ATOM 790 N N . ALA A 1 98 ? 10.415 -4.067 27.222 1.00 92.62 98 ALA A N 1
ATOM 791 C CA . ALA A 1 98 ? 11.265 -2.882 27.344 1.00 92.62 98 ALA A CA 1
ATOM 792 C C . ALA A 1 98 ? 10.629 -1.749 28.176 1.00 92.62 98 ALA A C 1
ATOM 794 O O . ALA A 1 98 ? 11.341 -0.948 28.783 1.00 92.62 98 ALA A O 1
ATOM 795 N N . LEU A 1 99 ? 9.295 -1.659 28.204 1.00 90.19 99 LEU A N 1
ATOM 796 C CA . LEU A 1 99 ? 8.552 -0.629 28.939 1.00 90.19 99 LEU A CA 1
ATOM 797 C C . LEU A 1 99 ? 8.025 -1.096 30.303 1.00 90.19 99 LEU A C 1
ATOM 799 O O . LEU A 1 99 ? 7.441 -0.280 31.019 1.00 90.19 99 LEU A O 1
ATOM 803 N N . GLY A 1 100 ? 8.165 -2.380 30.649 1.00 89.69 100 GLY A N 1
ATOM 804 C CA . GLY A 1 100 ? 7.540 -2.968 31.837 1.00 89.69 100 GLY A CA 1
ATOM 805 C C . GLY A 1 100 ? 6.009 -2.848 31.837 1.00 89.69 100 GLY A C 1
ATOM 806 O O . GLY A 1 100 ? 5.406 -2.595 32.880 1.00 89.69 100 GLY A O 1
ATOM 807 N N . LYS A 1 101 ? 5.369 -2.952 30.664 1.00 87.69 101 LYS A N 1
ATOM 808 C CA . LYS A 1 101 ? 3.915 -2.790 30.475 1.00 87.69 101 LYS A CA 1
ATOM 809 C C . LYS A 1 101 ? 3.260 -4.080 29.984 1.00 87.69 101 LYS A C 1
ATOM 811 O O . LYS A 1 101 ? 3.925 -4.993 29.518 1.00 87.69 101 LYS A O 1
ATOM 816 N N . SER A 1 102 ? 1.931 -4.141 30.073 1.00 83.44 102 SER A N 1
ATOM 817 C CA . SER A 1 102 ? 1.136 -5.195 29.428 1.00 83.44 102 SER A CA 1
ATOM 818 C C . SER A 1 102 ? 1.165 -5.052 27.899 1.00 83.44 102 SER A C 1
ATOM 820 O O . SER A 1 102 ? 1.239 -3.937 27.384 1.00 83.44 102 SER A O 1
ATOM 822 N N . THR A 1 103 ? 1.031 -6.173 27.185 1.00 82.88 103 THR A N 1
ATOM 823 C CA . THR A 1 103 ? 0.888 -6.248 25.718 1.00 82.88 103 THR A CA 1
ATOM 824 C C . THR A 1 103 ? -0.494 -5.822 25.207 1.00 82.88 103 THR A C 1
ATOM 826 O O . THR A 1 103 ? -0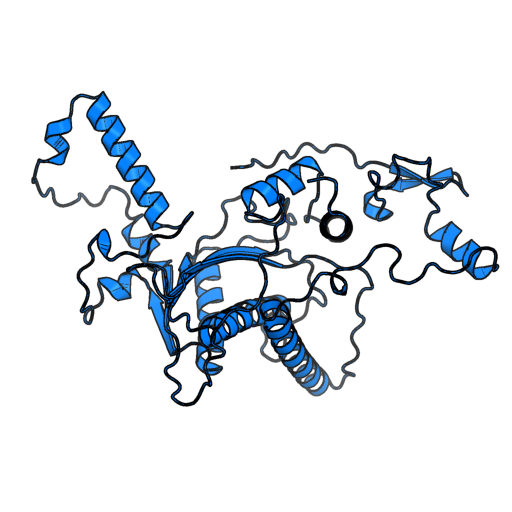.709 -5.757 23.999 1.00 82.88 103 THR A O 1
ATOM 829 N N . THR A 1 104 ? -1.444 -5.526 26.102 1.00 78.56 104 THR A N 1
ATOM 830 C CA . THR A 1 104 ? -2.828 -5.209 25.720 1.00 78.56 104 THR A CA 1
ATOM 831 C C . THR A 1 104 ? -2.911 -3.861 25.003 1.00 78.56 104 THR A C 1
ATOM 833 O O . THR A 1 104 ? -2.720 -2.806 25.611 1.00 78.56 104 THR A O 1
ATOM 836 N N . GLU A 1 105 ? -3.269 -3.882 23.721 1.00 74.06 105 GLU A N 1
ATOM 837 C CA . GLU A 1 105 ? -3.573 -2.685 22.937 1.00 74.06 105 GLU A CA 1
ATOM 838 C C . GLU A 1 105 ? -5.076 -2.575 22.684 1.00 74.06 105 GLU A C 1
ATOM 840 O O . GLU A 1 105 ? -5.744 -3.553 22.352 1.00 74.06 105 GLU A O 1
ATOM 845 N N . LYS A 1 106 ? -5.622 -1.363 22.825 1.00 71.38 106 LYS A N 1
ATOM 846 C CA . LYS A 1 106 ? -7.003 -1.095 22.419 1.00 71.38 106 LYS A CA 1
ATOM 847 C C . LYS A 1 106 ? -7.067 -1.055 20.897 1.00 71.38 106 LYS A C 1
ATOM 849 O O . LYS A 1 106 ? -6.481 -0.165 20.285 1.00 71.38 106 LYS A O 1
ATOM 854 N N . ILE A 1 107 ? -7.798 -1.998 20.319 1.00 67.44 107 ILE A N 1
ATOM 855 C CA . ILE A 1 107 ? -8.124 -2.011 18.895 1.00 67.44 107 ILE A CA 1
ATOM 856 C C . ILE A 1 107 ? -9.368 -1.140 18.701 1.00 67.44 107 ILE A C 1
ATOM 858 O O . ILE A 1 107 ? -10.363 -1.299 19.413 1.00 67.44 107 ILE A O 1
ATOM 862 N N . GLU A 1 108 ? -9.295 -0.172 17.788 1.00 70.62 108 GLU A N 1
ATOM 863 C CA . GLU A 1 108 ? -10.474 0.607 17.408 1.00 70.62 108 GLU A CA 1
ATOM 864 C C . GLU A 1 108 ? -11.468 -0.295 16.659 1.00 70.62 108 GLU A C 1
ATOM 866 O O . GLU A 1 108 ? -11.067 -1.113 15.843 1.00 70.62 108 GLU A O 1
ATOM 871 N N . GLN A 1 109 ? -12.766 -0.144 16.929 1.00 72.12 109 GLN A N 1
ATOM 872 C CA . GLN A 1 109 ? -13.815 -1.020 16.383 1.00 72.12 109 GLN A CA 1
ATOM 873 C C . GLN A 1 109 ? -14.218 -0.696 14.932 1.00 72.12 109 GLN A C 1
ATOM 875 O O . GLN A 1 109 ? -15.187 -1.258 14.436 1.00 72.12 109 GLN A O 1
ATOM 880 N N . VAL A 1 110 ? -13.536 0.244 14.270 1.00 85.25 110 VAL A N 1
ATOM 881 C CA . VAL A 1 110 ? -13.895 0.706 12.921 1.00 85.25 110 VAL A CA 1
ATOM 882 C C . VAL A 1 110 ? -12.695 0.544 12.002 1.00 85.25 110 VAL A C 1
ATOM 884 O O . VAL A 1 110 ? -11.633 1.104 12.288 1.00 85.25 110 VAL A O 1
ATOM 887 N N . ASP A 1 111 ? -12.893 -0.172 10.897 1.00 91.69 111 ASP A N 1
ATOM 888 C CA . ASP A 1 111 ? -11.872 -0.398 9.878 1.00 91.69 111 ASP A CA 1
ATOM 889 C C . ASP A 1 111 ? -11.443 0.907 9.196 1.00 91.69 111 ASP A C 1
ATOM 891 O O . ASP A 1 111 ? -12.239 1.822 8.959 1.00 91.69 111 ASP A O 1
ATOM 895 N N . VAL A 1 112 ? -10.153 0.989 8.866 1.00 94.38 112 VAL A N 1
ATOM 896 C CA . VAL A 1 112 ? -9.565 2.107 8.123 1.00 94.38 112 VAL A CA 1
ATOM 897 C C . VAL A 1 112 ? -8.552 1.561 7.125 1.00 94.38 112 VAL A C 1
ATOM 899 O O . VAL A 1 112 ? -7.558 0.953 7.523 1.00 94.38 112 VAL A O 1
ATOM 902 N N . ILE A 1 113 ? -8.751 1.838 5.836 1.00 96.94 113 ILE A N 1
ATOM 903 C CA . ILE A 1 113 ? -7.729 1.610 4.813 1.00 96.94 113 ILE A CA 1
ATOM 904 C C . ILE A 1 113 ? -6.590 2.601 5.068 1.00 96.94 113 ILE A C 1
ATOM 906 O O . ILE A 1 113 ? -6.771 3.819 5.015 1.00 96.94 113 ILE A O 1
ATOM 910 N N . VAL A 1 114 ? -5.407 2.069 5.372 1.00 96.88 114 VAL A N 1
ATOM 911 C CA . VAL A 1 114 ? -4.200 2.861 5.676 1.00 96.88 114 VAL A CA 1
ATOM 912 C C . VAL A 1 114 ? -3.078 2.678 4.660 1.00 96.88 114 VAL A C 1
ATOM 914 O O . VAL A 1 114 ? -2.143 3.477 4.641 1.00 96.88 114 VAL A O 1
ATOM 917 N N . PHE A 1 115 ? -3.169 1.642 3.832 1.00 97.88 115 PHE A N 1
ATOM 918 C CA . PHE A 1 115 ? -2.177 1.252 2.841 1.00 97.88 115 PHE A CA 1
ATOM 919 C C . PHE A 1 115 ? -2.897 0.630 1.646 1.00 97.88 115 PHE A C 1
ATOM 921 O O . PHE A 1 115 ? -3.836 -0.141 1.836 1.00 97.88 115 PHE A O 1
ATOM 928 N N . ALA A 1 116 ? -2.451 0.955 0.438 1.00 97.50 116 ALA A N 1
ATOM 929 C CA . ALA A 1 116 ? -2.922 0.346 -0.796 1.00 97.50 116 ALA A CA 1
ATOM 930 C C . ALA A 1 116 ? -1.744 0.143 -1.755 1.00 97.50 116 ALA A C 1
ATOM 932 O O . ALA A 1 116 ? -0.800 0.937 -1.773 1.00 97.50 116 ALA A O 1
ATOM 933 N N . MET A 1 117 ? -1.800 -0.920 -2.555 1.00 97.38 117 MET A N 1
ATOM 934 C CA . MET A 1 117 ? -0.756 -1.262 -3.514 1.00 97.38 117 MET A CA 1
ATOM 935 C C . MET A 1 117 ? -1.367 -1.879 -4.771 1.00 97.38 117 MET A C 1
ATOM 937 O O . MET A 1 117 ? -2.241 -2.732 -4.670 1.00 97.38 117 MET A O 1
ATOM 941 N N . PHE A 1 118 ? -0.860 -1.473 -5.934 1.00 96.25 118 PHE A N 1
ATOM 942 C CA . PHE A 1 118 ? -1.082 -2.139 -7.217 1.00 96.25 118 PHE A CA 1
ATOM 943 C C . PHE A 1 118 ? 0.238 -2.726 -7.709 1.00 96.25 118 PHE A C 1
ATOM 945 O O . PHE A 1 118 ? 1.262 -2.031 -7.722 1.00 96.25 118 PHE A O 1
ATOM 952 N N . ALA A 1 119 ? 0.212 -3.981 -8.145 1.00 96.44 119 ALA A N 1
ATOM 953 C CA . ALA A 1 119 ? 1.365 -4.686 -8.683 1.00 96.44 119 ALA A CA 1
ATOM 954 C C . ALA A 1 119 ? 0.996 -5.438 -9.968 1.00 96.44 119 ALA A C 1
ATOM 956 O O . ALA A 1 119 ? -0.170 -5.732 -10.213 1.00 96.44 119 ALA A O 1
ATOM 957 N N . GLN A 1 120 ? 2.003 -5.706 -10.794 1.00 95.44 120 GLN A N 1
ATOM 958 C CA . GLN A 1 120 ? 1.893 -6.472 -12.031 1.00 95.44 120 GLN A CA 1
ATOM 959 C C . GLN A 1 120 ? 2.809 -7.687 -11.932 1.00 95.44 120 GLN A C 1
ATOM 961 O O . GLN A 1 120 ? 4.009 -7.532 -11.685 1.00 95.44 120 GLN A O 1
ATOM 966 N N . GLU A 1 121 ? 2.260 -8.876 -12.148 1.00 94.81 121 GLU A N 1
ATOM 967 C CA . GLU A 1 121 ? 2.982 -10.142 -12.046 1.00 94.81 121 GLU A CA 1
ATOM 968 C C . GLU A 1 121 ? 3.125 -10.781 -13.427 1.00 94.81 121 GLU A C 1
ATOM 970 O O . GLU A 1 121 ? 2.155 -10.973 -14.156 1.00 94.81 121 GLU A O 1
ATOM 975 N N . TYR A 1 122 ? 4.363 -11.092 -13.798 1.00 94.00 122 TYR A N 1
ATOM 976 C CA . TYR A 1 122 ? 4.727 -11.663 -15.087 1.00 94.00 122 TYR A CA 1
ATOM 977 C C . TYR A 1 122 ? 5.295 -13.057 -14.847 1.00 94.00 122 TYR A C 1
ATOM 979 O O . TYR A 1 122 ? 6.474 -13.222 -14.526 1.00 94.00 122 TYR A O 1
ATOM 987 N N . GLY A 1 123 ? 4.422 -14.055 -14.964 1.00 90.75 123 GLY A N 1
ATOM 988 C CA . GLY A 1 123 ? 4.746 -15.456 -14.715 1.00 90.75 123 GLY A CA 1
ATOM 989 C C . GLY A 1 123 ? 5.610 -16.117 -15.801 1.00 90.75 123 GLY A C 1
ATOM 990 O O . GLY A 1 123 ? 6.105 -15.448 -16.716 1.00 90.75 123 GLY A O 1
ATOM 991 N N . PRO A 1 124 ? 5.762 -17.451 -15.740 1.00 87.88 124 PRO A N 1
ATOM 992 C CA . PRO A 1 124 ? 6.622 -18.208 -16.653 1.00 87.88 124 PRO A CA 1
ATOM 993 C C . PRO A 1 124 ? 6.127 -18.219 -18.107 1.00 87.88 124 PRO A C 1
ATOM 995 O O . PRO A 1 124 ? 6.933 -18.461 -19.010 1.00 87.88 124 PRO A O 1
ATOM 998 N N . GLU A 1 125 ? 4.838 -17.943 -18.322 1.00 89.44 125 GLU A N 1
ATOM 999 C CA . GLU A 1 125 ? 4.207 -17.808 -19.643 1.00 89.44 125 GLU A CA 1
ATOM 1000 C C . GLU A 1 125 ? 4.531 -16.468 -20.326 1.00 89.44 125 GLU A C 1
ATOM 1002 O O . GLU A 1 125 ? 4.267 -16.296 -21.513 1.00 89.44 125 GLU A O 1
ATOM 1007 N N . CYS A 1 126 ? 5.098 -15.499 -19.598 1.00 92.69 126 CYS A N 1
ATOM 1008 C CA . CYS A 1 126 ? 5.547 -14.240 -20.178 1.00 92.69 126 CYS A CA 1
ATOM 1009 C C . CYS A 1 126 ? 6.916 -14.413 -20.848 1.00 92.69 126 CYS A C 1
ATOM 1011 O O . CYS A 1 126 ? 7.810 -15.068 -20.307 1.00 92.69 126 CYS A O 1
ATOM 1013 N N . ASP A 1 127 ? 7.106 -13.781 -22.005 1.00 91.38 127 ASP A N 1
ATOM 1014 C CA . ASP A 1 127 ? 8.392 -13.759 -22.693 1.00 91.38 127 ASP A CA 1
ATOM 1015 C C . ASP A 1 127 ? 9.433 -12.877 -21.978 1.00 91.38 127 ASP A C 1
ATOM 1017 O O . ASP A 1 127 ? 9.148 -11.992 -21.160 1.00 91.38 127 ASP A O 1
ATOM 1021 N N . TYR A 1 128 ? 10.701 -13.109 -22.311 1.00 86.25 128 TYR A N 1
ATOM 1022 C CA . TYR A 1 128 ? 11.777 -12.183 -21.964 1.00 86.25 128 TYR A CA 1
ATOM 1023 C C . TYR A 1 128 ? 11.488 -10.792 -22.577 1.00 86.25 128 TYR A C 1
ATOM 1025 O O . TYR A 1 128 ? 11.069 -10.738 -23.734 1.00 86.25 128 TYR A O 1
ATOM 1033 N N . PRO A 1 129 ? 11.729 -9.664 -21.869 1.00 89.12 129 PRO A N 1
ATOM 1034 C CA . PRO A 1 129 ? 12.504 -9.510 -20.626 1.00 89.12 129 PRO A CA 1
ATOM 1035 C C . PRO A 1 129 ? 11.716 -9.588 -19.308 1.00 89.12 129 PRO A C 1
ATOM 1037 O O . PRO A 1 129 ? 12.332 -9.595 -18.233 1.00 89.12 129 PRO A O 1
ATOM 1040 N N . ASN A 1 130 ? 10.386 -9.668 -19.363 1.00 92.81 130 ASN A N 1
ATOM 1041 C CA . ASN A 1 130 ? 9.529 -9.585 -18.178 1.00 92.81 130 ASN A CA 1
ATOM 1042 C C . ASN A 1 130 ? 9.293 -10.926 -17.482 1.00 92.81 130 ASN A C 1
ATOM 1044 O O . ASN A 1 130 ? 8.888 -10.917 -16.326 1.00 92.81 130 ASN A O 1
ATOM 1048 N N . LYS A 1 131 ? 9.585 -12.055 -18.134 1.00 91.56 131 LYS A N 1
ATOM 1049 C CA . LYS A 1 131 ? 9.482 -13.395 -17.540 1.00 91.56 131 LYS A CA 1
ATOM 1050 C C . LYS A 1 131 ? 9.987 -13.466 -16.095 1.00 91.56 131 LYS A C 1
ATOM 1052 O O . LYS A 1 131 ? 11.105 -13.017 -15.807 1.00 91.56 131 LYS A O 1
ATOM 1057 N N . ASP A 1 132 ? 9.183 -14.066 -15.222 1.00 92.12 132 ASP A N 1
ATOM 1058 C CA . ASP A 1 132 ? 9.432 -14.260 -13.790 1.00 92.12 132 ASP A CA 1
ATOM 1059 C C . ASP A 1 132 ? 9.753 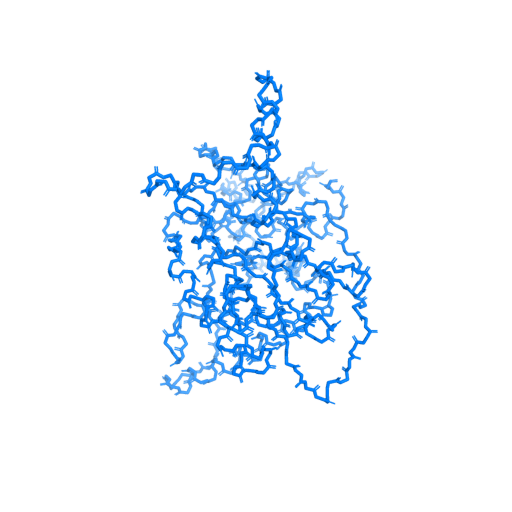-12.950 -13.041 1.00 92.12 132 ASP A C 1
ATOM 1061 O O . ASP A 1 132 ? 10.625 -12.913 -12.162 1.00 92.12 132 ASP A O 1
ATOM 1065 N N . SER A 1 133 ? 9.088 -11.852 -13.406 1.00 93.25 133 SER A N 1
ATOM 1066 C CA . SER A 1 133 ? 9.209 -10.553 -12.736 1.00 93.25 133 SER A CA 1
ATOM 1067 C C . SER A 1 133 ? 7.895 -10.126 -12.091 1.00 93.25 133 SER A C 1
ATOM 1069 O O . SER A 1 133 ? 6.817 -10.336 -12.631 1.00 93.25 133 SER A O 1
ATOM 1071 N N . VAL A 1 134 ? 8.003 -9.403 -10.983 1.00 95.50 134 VAL A N 1
ATOM 1072 C CA . VAL A 1 134 ? 6.940 -8.559 -10.443 1.00 95.50 134 VAL A CA 1
ATOM 1073 C C . VAL A 1 134 ? 7.348 -7.092 -10.542 1.00 95.50 134 VAL A C 1
ATOM 1075 O O . VAL A 1 134 ? 8.513 -6.745 -10.323 1.00 95.50 134 VAL A O 1
ATOM 1078 N N . TYR A 1 135 ? 6.397 -6.225 -10.871 1.00 95.69 135 TYR A N 1
ATOM 1079 C CA . TYR A 1 135 ? 6.551 -4.776 -10.843 1.00 95.69 135 TYR A CA 1
ATOM 1080 C C . TYR A 1 135 ? 5.531 -4.157 -9.894 1.00 95.69 135 TYR A C 1
ATOM 1082 O O . TYR A 1 135 ? 4.327 -4.183 -10.154 1.00 95.69 135 TYR A O 1
ATOM 1090 N N . ILE A 1 136 ? 6.010 -3.563 -8.801 1.00 95.81 136 ILE A N 1
ATOM 1091 C CA . ILE A 1 136 ? 5.143 -2.796 -7.908 1.00 95.81 136 ILE A CA 1
ATOM 1092 C C . ILE A 1 136 ? 4.879 -1.447 -8.575 1.00 95.81 136 ILE A C 1
ATOM 1094 O O . ILE A 1 136 ? 5.761 -0.590 -8.649 1.00 95.81 136 ILE A O 1
ATOM 1098 N N . SER A 1 137 ? 3.662 -1.293 -9.092 1.00 92.50 137 SER A N 1
ATOM 1099 C CA . SER A 1 137 ? 3.271 -0.161 -9.932 1.00 92.50 137 SER A CA 1
ATOM 1100 C C . SER A 1 137 ? 3.029 1.087 -9.099 1.00 92.50 137 SER A C 1
ATOM 1102 O O . SER A 1 137 ? 3.571 2.149 -9.394 1.00 92.50 137 SER A O 1
ATOM 1104 N N . TYR A 1 138 ? 2.234 0.950 -8.036 1.00 93.75 138 TYR A N 1
ATOM 1105 C CA . TYR A 1 138 ? 1.890 2.049 -7.141 1.00 93.75 138 TYR A CA 1
ATOM 1106 C C . TYR A 1 138 ? 1.777 1.547 -5.711 1.00 93.75 138 TYR A C 1
ATOM 1108 O O . TYR A 1 138 ? 1.185 0.501 -5.463 1.00 93.75 138 TYR A O 1
ATOM 1116 N N . ILE A 1 139 ? 2.312 2.327 -4.778 1.00 94.88 139 ILE A N 1
ATOM 1117 C CA . ILE A 1 139 ? 2.088 2.183 -3.342 1.00 94.88 139 ILE A CA 1
ATOM 1118 C C . ILE A 1 139 ? 1.582 3.526 -2.844 1.00 94.88 139 ILE A C 1
ATOM 1120 O O . ILE A 1 139 ? 2.139 4.569 -3.196 1.00 94.88 139 ILE A O 1
ATOM 1124 N N . ASP A 1 140 ? 0.555 3.494 -2.007 1.00 96.50 140 ASP A N 1
ATOM 1125 C CA . ASP A 1 140 ? 0.044 4.682 -1.346 1.00 96.50 140 ASP A CA 1
ATOM 1126 C C . ASP A 1 140 ? -0.364 4.388 0.096 1.00 96.50 140 ASP A C 1
ATOM 1128 O O . ASP A 1 140 ? -0.661 3.249 0.464 1.00 96.50 140 ASP A O 1
ATOM 1132 N N . SER A 1 141 ? -0.354 5.414 0.944 1.00 96.12 141 SER A N 1
ATOM 1133 C CA . SER A 1 141 ? -0.696 5.244 2.356 1.00 96.12 141 SER A CA 1
ATOM 1134 C C . SER A 1 141 ? -1.171 6.530 3.008 1.00 96.12 141 SER A C 1
ATOM 1136 O O . SER A 1 141 ? -0.724 7.623 2.669 1.00 96.12 141 SER A O 1
ATOM 1138 N N . VAL A 1 142 ? -2.001 6.394 4.041 1.00 95.69 142 VAL A N 1
ATOM 1139 C CA . VAL A 1 142 ? -2.430 7.509 4.892 1.00 95.69 142 VAL A CA 1
ATOM 1140 C C . VAL A 1 142 ? -1.906 7.333 6.316 1.00 95.69 142 VAL A C 1
ATOM 1142 O O . VAL A 1 142 ? -1.766 6.229 6.843 1.00 95.69 142 VAL A O 1
ATOM 1145 N N . LYS A 1 143 ? -1.604 8.441 6.992 1.00 94.75 143 LYS A N 1
ATOM 1146 C CA . LYS A 1 143 ? -0.941 8.472 8.311 1.00 94.75 143 LYS A CA 1
ATOM 1147 C C . LYS A 1 143 ? -1.783 7.936 9.482 1.00 94.75 143 LYS A C 1
ATOM 1149 O O . LYS A 1 143 ? -1.340 8.034 10.630 1.00 94.75 143 LYS A O 1
ATOM 1154 N N . HIS A 1 144 ? -2.987 7.437 9.215 1.00 95.00 144 HIS A N 1
ATOM 1155 C CA . HIS A 1 144 ? -4.015 7.130 10.212 1.00 95.00 144 HIS A CA 1
ATOM 1156 C C . HIS A 1 144 ? -3.786 5.827 10.984 1.00 95.00 144 HIS A C 1
ATOM 1158 O O . HIS A 1 144 ? -4.547 5.563 11.909 1.00 95.00 144 HIS A O 1
ATOM 1164 N N . LEU A 1 145 ? -2.734 5.052 10.678 1.00 94.00 145 LEU A N 1
ATOM 1165 C CA . LEU A 1 145 ? -2.374 3.871 11.470 1.00 94.00 145 LEU A CA 1
ATOM 1166 C C . LEU A 1 145 ? -2.191 4.241 12.952 1.00 94.00 145 LEU A C 1
ATOM 1168 O O . LEU A 1 145 ? -1.470 5.186 13.300 1.00 94.00 145 LEU A O 1
ATOM 1172 N N . ARG A 1 146 ? -2.832 3.461 13.825 1.00 91.12 146 ARG A N 1
ATOM 1173 C CA . ARG A 1 146 ? -2.739 3.569 15.281 1.00 91.12 146 ARG A CA 1
ATOM 1174 C C . ARG A 1 146 ? -2.219 2.254 15.880 1.00 91.12 146 ARG A C 1
ATOM 1176 O O . ARG A 1 146 ? -2.541 1.197 15.346 1.00 91.12 146 ARG A O 1
ATOM 1183 N N . PRO A 1 147 ? -1.470 2.314 16.995 1.00 90.94 147 PRO A N 1
ATOM 1184 C CA . PRO A 1 147 ? -1.008 3.527 17.677 1.00 90.94 147 PRO A CA 1
ATOM 1185 C C . PRO A 1 147 ? 0.135 4.248 16.928 1.00 90.94 147 PRO A C 1
ATOM 1187 O O . PRO A 1 147 ? 0.933 3.639 16.220 1.00 90.94 147 PRO A O 1
ATOM 1190 N N . GLN A 1 148 ? 0.231 5.574 17.089 1.00 91.56 148 GLN A N 1
ATOM 1191 C CA . GLN A 1 148 ? 1.328 6.381 16.527 1.00 91.56 148 GLN A CA 1
ATOM 1192 C C . GLN A 1 148 ? 2.529 6.360 17.478 1.00 91.56 148 GLN A C 1
ATOM 1194 O O . GLN A 1 148 ? 2.741 7.286 18.257 1.00 91.56 148 GLN A O 1
ATOM 1199 N N . ILE A 1 149 ? 3.280 5.264 17.439 1.00 93.12 149 ILE A N 1
ATOM 1200 C CA . ILE A 1 149 ? 4.425 5.008 18.320 1.00 93.12 149 ILE A CA 1
ATOM 1201 C C . ILE A 1 149 ? 5.658 4.590 17.519 1.00 93.12 149 ILE A C 1
ATOM 1203 O O . ILE A 1 149 ? 5.595 4.386 16.303 1.00 93.12 149 ILE A O 1
ATOM 1207 N N . LYS A 1 150 ? 6.786 4.471 18.219 1.00 95.31 150 LYS A N 1
ATOM 1208 C CA . LYS A 1 150 ? 8.006 3.849 17.707 1.00 95.31 150 LYS A CA 1
ATOM 1209 C C . LYS A 1 150 ? 8.120 2.418 18.226 1.00 95.31 150 LYS A C 1
ATOM 1211 O O . LYS A 1 150 ? 7.707 2.156 19.356 1.00 95.31 150 LYS A O 1
ATOM 1216 N N . THR A 1 151 ? 8.684 1.535 17.411 1.00 95.06 151 THR A N 1
ATOM 1217 C CA . THR A 1 151 ? 9.068 0.185 17.831 1.00 95.06 151 THR A CA 1
ATOM 1218 C C . THR A 1 151 ? 10.279 0.249 18.763 1.00 95.06 151 THR A C 1
ATOM 1220 O O . THR A 1 151 ? 10.923 1.298 18.899 1.00 95.06 151 THR A O 1
ATOM 1223 N N . VAL A 1 152 ? 10.646 -0.882 19.369 1.00 93.06 152 VAL A N 1
ATOM 1224 C CA . VAL A 1 152 ? 11.877 -1.000 20.175 1.00 93.06 152 VAL A CA 1
ATOM 1225 C C . VAL A 1 152 ? 13.153 -0.660 19.400 1.00 93.06 152 VAL A C 1
ATOM 1227 O O . VAL A 1 152 ? 14.144 -0.244 19.993 1.00 93.06 152 VAL A O 1
ATOM 1230 N N . HIS A 1 153 ? 13.122 -0.771 18.070 1.00 90.94 153 HIS A N 1
ATOM 1231 C CA . HIS A 1 153 ? 14.241 -0.439 17.188 1.00 90.94 153 HIS A CA 1
ATOM 1232 C C . HIS A 1 153 ? 14.237 1.031 16.730 1.00 90.94 153 HIS A C 1
ATOM 1234 O O . HIS A 1 153 ? 15.073 1.434 15.925 1.00 90.94 153 HIS A O 1
ATOM 1240 N N . GLY A 1 154 ? 13.312 1.853 17.239 1.00 93.31 154 GLY A N 1
ATOM 1241 C CA . GLY A 1 154 ? 13.296 3.308 17.056 1.00 93.31 154 GLY A CA 1
ATOM 1242 C C . GLY A 1 154 ? 12.601 3.816 15.787 1.00 93.31 154 GLY A C 1
ATOM 1243 O O . GLY A 1 154 ? 12.370 5.024 15.658 1.00 93.31 154 GLY A O 1
ATOM 1244 N N . GLU A 1 155 ? 12.220 2.927 14.874 1.00 95.00 155 GLU A N 1
ATOM 1245 C CA . GLU A 1 155 ? 11.404 3.241 13.698 1.00 95.00 155 GLU A CA 1
ATOM 1246 C C . GLU A 1 155 ? 9.925 3.426 14.061 1.00 95.00 155 GLU A C 1
ATOM 1248 O O . GLU A 1 155 ? 9.441 2.889 15.053 1.00 95.00 155 GLU A O 1
ATOM 1253 N N . ALA A 1 156 ? 9.178 4.192 13.263 1.00 96.19 156 ALA A N 1
ATOM 1254 C CA . ALA A 1 156 ? 7.738 4.328 13.470 1.00 96.19 156 ALA A CA 1
ATOM 1255 C C . ALA A 1 156 ? 7.026 2.986 13.222 1.00 96.19 156 ALA A C 1
ATOM 1257 O O . ALA A 1 156 ? 7.291 2.340 12.208 1.00 96.19 156 ALA A O 1
ATOM 1258 N N . LEU A 1 157 ? 6.056 2.619 14.068 1.00 96.25 157 LEU A N 1
ATOM 1259 C CA . LEU A 1 157 ? 5.257 1.395 13.895 1.00 96.25 157 LEU A CA 1
ATOM 1260 C C . LEU A 1 157 ? 4.583 1.348 12.514 1.00 96.25 157 LEU A C 1
ATOM 1262 O O . LEU A 1 157 ? 4.507 0.299 11.887 1.00 96.25 157 LEU A O 1
ATOM 1266 N N . ARG A 1 158 ? 4.171 2.508 11.991 1.00 96.44 158 ARG A N 1
ATOM 1267 C CA . ARG A 1 158 ? 3.634 2.627 10.629 1.00 96.44 158 ARG A CA 1
ATOM 1268 C C . ARG A 1 158 ? 4.622 2.198 9.552 1.00 96.44 158 ARG A C 1
ATOM 1270 O O . ARG A 1 158 ? 4.253 1.459 8.650 1.00 96.44 158 ARG A O 1
ATOM 1277 N N . THR A 1 159 ? 5.871 2.635 9.667 1.00 96.94 159 THR A N 1
ATOM 1278 C CA . THR A 1 159 ? 6.941 2.206 8.762 1.00 96.94 159 THR A CA 1
ATOM 1279 C C . THR A 1 159 ? 7.185 0.707 8.890 1.00 96.94 159 THR A C 1
ATOM 1281 O O . THR A 1 159 ? 7.260 0.025 7.875 1.00 96.94 159 THR A O 1
ATOM 1284 N N . PHE A 1 160 ? 7.238 0.188 10.120 1.00 97.81 160 PHE A N 1
ATOM 1285 C CA . PHE A 1 160 ? 7.393 -1.242 10.378 1.00 97.81 160 PHE A CA 1
ATOM 1286 C C . PHE A 1 160 ? 6.297 -2.075 9.694 1.00 97.81 160 PHE A C 1
ATOM 1288 O O . PHE A 1 160 ? 6.617 -2.987 8.938 1.00 97.81 160 PHE A O 1
ATOM 1295 N N . VAL A 1 161 ? 5.021 -1.712 9.877 1.00 97.81 161 VAL A N 1
ATOM 1296 C CA . VAL A 1 161 ? 3.880 -2.399 9.246 1.00 97.81 161 VAL A CA 1
ATOM 1297 C C . VAL A 1 161 ? 3.990 -2.378 7.724 1.00 97.81 161 VAL A C 1
ATOM 1299 O O . VAL A 1 161 ? 3.856 -3.419 7.090 1.00 97.81 161 VAL A O 1
ATOM 1302 N N . PHE A 1 162 ? 4.277 -1.221 7.124 1.00 98.12 162 PHE A N 1
ATOM 1303 C CA . PHE A 1 162 ? 4.378 -1.114 5.665 1.00 98.12 162 PHE A CA 1
ATOM 1304 C C . PHE A 1 162 ? 5.568 -1.901 5.104 1.00 98.12 162 PHE A C 1
ATOM 1306 O O . PHE A 1 162 ? 5.457 -2.487 4.031 1.00 98.12 162 PHE A O 1
ATOM 1313 N N . HIS A 1 163 ? 6.684 -1.977 5.837 1.00 98.25 163 HIS A N 1
ATOM 1314 C CA . HIS A 1 163 ? 7.803 -2.842 5.462 1.00 98.25 163 HIS A CA 1
ATOM 1315 C C . HIS A 1 163 ? 7.387 -4.315 5.506 1.00 98.25 163 HIS A C 1
ATOM 1317 O O . HIS A 1 163 ? 7.647 -5.036 4.551 1.00 98.25 163 HIS A O 1
ATOM 1323 N N . GLU A 1 164 ? 6.705 -4.762 6.563 1.00 98.19 164 GLU A N 1
ATOM 1324 C CA . GLU A 1 164 ? 6.252 -6.154 6.669 1.00 98.19 164 GLU A CA 1
ATOM 1325 C C . GLU A 1 164 ? 5.225 -6.535 5.592 1.00 98.19 164 GLU A C 1
ATOM 1327 O O . GLU A 1 164 ? 5.289 -7.655 5.089 1.00 98.19 164 GLU A O 1
ATOM 1332 N N . LEU A 1 165 ? 4.348 -5.611 5.176 1.00 98.44 165 LEU A N 1
ATOM 1333 C CA . LEU A 1 165 ? 3.433 -5.817 4.045 1.00 98.44 165 LEU A CA 1
ATOM 1334 C C . LEU A 1 165 ? 4.198 -6.056 2.734 1.00 98.44 165 LEU A C 1
ATOM 1336 O O . LEU A 1 165 ? 3.962 -7.052 2.051 1.00 98.44 165 LEU A O 1
ATOM 1340 N N . LEU A 1 166 ? 5.155 -5.180 2.404 1.00 98.25 166 LEU A N 1
ATOM 1341 C CA . LEU A 1 166 ? 5.953 -5.299 1.178 1.00 98.25 166 LEU A CA 1
ATOM 1342 C C . LEU A 1 166 ? 6.854 -6.536 1.191 1.00 98.25 166 LEU A C 1
ATOM 1344 O O . LEU A 1 166 ? 6.951 -7.246 0.194 1.00 98.25 166 LEU A O 1
ATOM 1348 N N . ILE A 1 167 ? 7.495 -6.826 2.324 1.00 97.81 167 ILE A N 1
ATOM 1349 C CA . ILE A 1 167 ? 8.337 -8.018 2.480 1.00 97.81 167 ILE A CA 1
ATOM 1350 C C . ILE A 1 167 ? 7.484 -9.288 2.410 1.00 97.81 167 ILE A C 1
ATOM 1352 O O . ILE A 1 167 ? 7.913 -10.266 1.801 1.00 97.81 167 ILE A O 1
ATOM 1356 N N . GLY A 1 168 ? 6.279 -9.277 2.985 1.00 97.75 168 GLY A N 1
ATOM 1357 C CA . GLY A 1 168 ? 5.317 -10.372 2.873 1.00 97.75 168 GLY A CA 1
ATOM 1358 C C . GLY A 1 168 ? 4.911 -10.641 1.430 1.00 97.75 168 GLY A C 1
ATOM 1359 O O . GLY A 1 168 ? 4.978 -11.788 0.994 1.00 97.75 168 GLY A O 1
ATOM 1360 N N . TYR A 1 169 ? 4.590 -9.588 0.675 1.00 97.88 169 TYR A N 1
ATOM 1361 C CA . TYR A 1 169 ? 4.283 -9.693 -0.750 1.00 97.88 169 TYR A CA 1
ATOM 1362 C C . TYR A 1 169 ? 5.456 -10.268 -1.556 1.00 97.88 169 TYR A C 1
ATOM 1364 O O . TYR A 1 169 ? 5.281 -11.199 -2.339 1.00 97.88 169 TYR A O 1
ATOM 1372 N N . MET A 1 170 ? 6.678 -9.781 -1.320 1.00 95.94 170 MET A N 1
ATOM 1373 C CA . MET A 1 170 ? 7.872 -10.305 -1.993 1.00 95.94 170 MET A CA 1
ATOM 1374 C C . MET A 1 170 ? 8.162 -11.769 -1.636 1.00 95.94 170 MET A C 1
ATOM 1376 O O . MET A 1 170 ? 8.579 -12.532 -2.506 1.00 95.94 170 MET A O 1
ATOM 1380 N N . ASP A 1 171 ? 7.947 -12.178 -0.381 1.00 95.12 171 ASP A N 1
ATOM 1381 C CA . ASP A 1 171 ? 8.097 -13.581 0.026 1.00 95.12 171 ASP A CA 1
ATOM 1382 C C . ASP A 1 171 ? 7.046 -14.476 -0.640 1.00 95.12 171 ASP A C 1
ATOM 1384 O O . ASP A 1 171 ? 7.381 -15.583 -1.059 1.00 95.12 171 ASP A O 1
ATOM 1388 N N . TYR A 1 172 ? 5.807 -13.991 -0.793 1.00 94.44 172 TYR A N 1
ATOM 1389 C CA . TYR A 1 172 ? 4.767 -14.694 -1.548 1.00 94.44 172 TYR A CA 1
ATOM 1390 C C . TYR A 1 172 ? 5.175 -14.874 -3.014 1.00 94.44 172 TYR A C 1
ATOM 1392 O O . TYR A 1 172 ? 5.290 -16.002 -3.485 1.00 94.44 172 TYR A O 1
ATOM 1400 N N . CYS A 1 173 ? 5.519 -13.778 -3.699 1.00 93.38 173 CYS A N 1
ATOM 1401 C CA . CYS A 1 173 ? 5.974 -13.794 -5.093 1.00 93.38 173 CYS A CA 1
ATOM 1402 C C . CYS A 1 173 ? 7.139 -14.774 -5.308 1.00 93.38 173 CYS A C 1
ATOM 1404 O O . CYS A 1 173 ? 7.163 -15.539 -6.272 1.00 93.38 173 CYS A O 1
ATOM 1406 N N . LYS A 1 174 ? 8.105 -14.786 -4.379 1.00 89.56 174 LYS A N 1
ATOM 1407 C CA . LYS A 1 174 ? 9.238 -15.718 -4.403 1.00 89.56 174 LYS A CA 1
ATOM 1408 C C . LYS A 1 174 ? 8.782 -17.179 -4.355 1.00 89.56 174 LYS A C 1
ATOM 1410 O O . LYS A 1 174 ? 9.344 -18.000 -5.080 1.00 89.56 174 LYS A O 1
ATOM 1415 N N . ARG A 1 175 ? 7.807 -17.516 -3.504 1.00 89.00 175 ARG A N 1
ATOM 1416 C CA . ARG A 1 175 ? 7.257 -18.882 -3.378 1.00 89.00 175 ARG A CA 1
ATOM 1417 C C . ARG A 1 175 ? 6.505 -19.315 -4.632 1.00 89.00 175 ARG A C 1
ATOM 1419 O O . ARG A 1 175 ? 6.638 -20.470 -5.019 1.00 89.00 175 ARG A O 1
ATOM 1426 N N . GLN A 1 176 ? 5.850 -18.368 -5.304 1.00 88.19 176 GLN A N 1
ATOM 1427 C CA . GLN A 1 176 ? 5.214 -18.567 -6.611 1.00 88.19 176 GLN A CA 1
ATOM 1428 C C . GLN A 1 176 ? 6.219 -18.697 -7.775 1.00 88.19 176 GLN A C 1
ATOM 1430 O O . GLN A 1 176 ? 5.842 -18.929 -8.920 1.00 88.19 176 GLN A O 1
ATOM 1435 N N . GLY A 1 177 ? 7.525 -18.576 -7.508 1.00 87.88 177 GLY A N 1
ATOM 1436 C CA . GLY A 1 177 ? 8.592 -18.780 -8.490 1.00 87.88 177 GLY A CA 1
ATOM 1437 C C . GLY A 1 177 ? 9.116 -17.501 -9.147 1.00 87.88 177 GLY A C 1
ATOM 1438 O O . GLY A 1 177 ? 10.181 -17.556 -9.780 1.00 87.88 177 GLY A O 1
ATOM 1439 N N . LEU A 1 178 ? 8.461 -16.353 -8.925 1.00 90.62 178 LEU A N 1
ATOM 1440 C CA . LEU A 1 178 ? 8.899 -15.056 -9.443 1.00 90.62 178 LEU A CA 1
ATOM 1441 C C . LEU A 1 178 ? 10.300 -14.722 -8.915 1.00 90.62 178 LEU A C 1
ATOM 1443 O O . LEU A 1 178 ? 10.615 -14.844 -7.728 1.00 90.62 178 LEU A O 1
ATOM 1447 N N . ALA A 1 179 ? 11.185 -14.346 -9.833 1.00 89.00 179 ALA A N 1
ATOM 1448 C CA . ALA A 1 179 ? 12.617 -14.245 -9.587 1.00 89.00 179 ALA A CA 1
ATOM 1449 C C . ALA A 1 179 ? 13.106 -12.816 -9.353 1.00 89.00 179 ALA A C 1
ATOM 1451 O O . ALA A 1 179 ? 14.148 -12.622 -8.717 1.00 89.00 179 ALA A O 1
ATOM 1452 N N . LYS A 1 180 ? 12.387 -11.831 -9.890 1.00 91.31 180 LYS A N 1
ATOM 1453 C CA . LYS A 1 180 ? 12.786 -10.424 -9.894 1.00 91.31 180 LYS A CA 1
ATOM 1454 C C . LYS A 1 180 ? 11.654 -9.554 -9.365 1.00 91.31 180 LYS A C 1
ATOM 1456 O O . LYS A 1 180 ? 10.525 -9.714 -9.806 1.00 91.31 180 LYS A O 1
ATOM 1461 N N . CYS A 1 181 ? 11.956 -8.599 -8.491 1.00 94.62 181 CYS A N 1
ATOM 1462 C CA . CYS A 1 181 ? 11.008 -7.556 -8.093 1.00 94.62 181 CYS A CA 1
ATOM 1463 C C . CYS A 1 181 ? 11.549 -6.182 -8.492 1.00 94.62 181 CYS A C 1
ATOM 1465 O O . CYS A 1 181 ? 12.696 -5.848 -8.183 1.00 94.62 181 CYS A O 1
ATOM 1467 N N . HIS A 1 182 ? 10.729 -5.418 -9.208 1.00 92.94 182 HIS A N 1
ATOM 1468 C CA . HIS A 1 182 ? 11.053 -4.104 -9.740 1.00 92.94 182 HIS A CA 1
ATOM 1469 C C . HIS A 1 182 ? 10.226 -3.033 -9.029 1.00 92.94 182 HIS A C 1
ATOM 1471 O O . HIS A 1 182 ? 9.000 -3.124 -8.967 1.00 92.94 182 HIS A O 1
ATOM 1477 N N . ILE A 1 183 ? 10.897 -1.995 -8.532 1.00 92.19 183 ILE A N 1
ATOM 1478 C CA . ILE A 1 183 ? 10.257 -0.828 -7.917 1.00 92.19 183 ILE A CA 1
ATOM 1479 C C . ILE A 1 183 ? 10.818 0.423 -8.577 1.00 92.19 183 ILE A C 1
ATOM 1481 O O . ILE A 1 183 ? 12.032 0.620 -8.603 1.00 92.19 183 ILE A O 1
ATOM 1485 N N . TRP A 1 184 ? 9.938 1.281 -9.088 1.00 91.00 184 TRP A N 1
ATOM 1486 C CA . TRP A 1 184 ? 10.322 2.624 -9.510 1.00 91.00 184 TRP A CA 1
ATOM 1487 C C . TRP A 1 184 ? 10.103 3.600 -8.353 1.00 91.00 184 TRP A C 1
ATOM 1489 O O . TRP A 1 184 ? 8.971 3.865 -7.951 1.00 91.00 184 TRP A O 1
ATOM 1499 N N . ILE A 1 185 ? 11.193 4.137 -7.807 1.00 88.94 185 ILE A N 1
ATOM 1500 C CA . ILE A 1 185 ? 11.156 5.109 -6.719 1.00 88.94 185 ILE A CA 1
ATOM 1501 C C . ILE A 1 185 ? 10.766 6.473 -7.291 1.00 88.94 185 ILE A C 1
ATOM 1503 O O . ILE A 1 185 ? 11.604 7.273 -7.701 1.00 88.94 185 ILE A O 1
ATOM 1507 N N . CYS A 1 186 ? 9.468 6.749 -7.307 1.00 86.44 186 CYS A N 1
ATOM 1508 C CA . CYS A 1 186 ? 8.928 8.040 -7.702 1.00 86.44 186 CYS A CA 1
ATOM 1509 C C . CYS A 1 186 ? 8.002 8.541 -6.588 1.00 86.44 186 CYS A C 1
ATOM 1511 O O . CYS A 1 186 ? 6.983 7.907 -6.327 1.00 86.44 186 CYS A O 1
ATOM 1513 N N . PRO A 1 187 ? 8.346 9.625 -5.871 1.00 85.62 187 PRO A N 1
ATOM 1514 C CA . PRO A 1 187 ? 7.385 10.299 -5.009 1.00 85.62 187 PRO A CA 1
ATOM 1515 C C . PRO A 1 187 ? 6.285 10.971 -5.850 1.00 85.62 187 PRO A C 1
ATOM 1517 O O . PRO A 1 187 ? 6.590 11.515 -6.919 1.00 85.62 187 PRO A O 1
ATOM 1520 N N . PRO A 1 188 ? 5.028 11.018 -5.369 1.00 84.00 188 PRO A N 1
ATOM 1521 C CA . PRO A 1 188 ? 3.970 11.737 -6.066 1.00 84.00 188 PRO A CA 1
ATOM 1522 C C . PRO A 1 188 ? 4.283 13.235 -6.110 1.00 84.00 188 PRO A C 1
ATOM 1524 O O . PRO A 1 188 ? 4.890 13.797 -5.190 1.00 84.00 188 PRO A O 1
ATOM 1527 N N . LYS A 1 189 ? 3.855 13.920 -7.176 1.00 81.38 189 LYS A N 1
ATOM 1528 C CA . LYS A 1 189 ? 3.994 15.378 -7.234 1.00 81.38 189 LYS A CA 1
ATOM 1529 C C . LYS A 1 189 ? 3.039 16.035 -6.241 1.00 81.38 189 LYS A C 1
ATOM 1531 O O . LYS A 1 189 ? 2.038 15.466 -5.809 1.00 81.38 189 LYS A O 1
ATOM 1536 N N . LYS A 1 190 ? 3.324 17.292 -5.894 1.00 74.00 190 LYS A N 1
ATOM 1537 C CA . LYS A 1 190 ? 2.449 18.081 -5.020 1.00 74.00 190 LYS A CA 1
ATOM 1538 C C . LYS A 1 190 ? 1.029 18.110 -5.605 1.00 74.00 190 LYS A C 1
ATOM 1540 O O . LYS A 1 190 ? 0.857 18.564 -6.731 1.00 74.00 190 LYS A O 1
ATOM 1545 N N . LYS A 1 191 ? 0.039 17.697 -4.803 1.00 73.75 191 LYS A N 1
ATOM 1546 C CA . LYS A 1 191 ? -1.390 17.564 -5.165 1.00 73.75 191 LYS A CA 1
ATOM 1547 C C . LYS A 1 191 ? -1.750 16.383 -6.078 1.00 73.75 191 LYS A C 1
ATOM 1549 O O . LYS A 1 191 ? -2.896 16.320 -6.502 1.00 73.75 191 LYS A O 1
ATOM 1554 N N . GLU A 1 192 ? -0.850 15.443 -6.329 1.00 83.50 192 GLU A N 1
ATOM 1555 C CA . GLU A 1 192 ? -1.210 14.154 -6.925 1.00 83.50 192 GLU A CA 1
ATOM 1556 C C . GLU A 1 192 ? -1.395 13.118 -5.813 1.00 83.50 192 GLU A C 1
ATOM 1558 O O . GLU A 1 192 ? -0.606 13.071 -4.872 1.00 83.50 192 GLU A O 1
ATOM 1563 N N . ASP A 1 193 ? -2.443 12.307 -5.925 1.00 89.00 193 ASP A N 1
ATOM 1564 C CA . ASP A 1 193 ? -2.650 11.126 -5.088 1.00 89.00 193 ASP A CA 1
ATOM 1565 C C . ASP A 1 193 ? -2.416 9.888 -5.972 1.00 89.00 193 ASP A C 1
ATOM 1567 O O . ASP A 1 193 ? -2.838 9.875 -7.136 1.00 89.00 193 ASP A O 1
ATOM 1571 N N . TYR A 1 194 ? -1.703 8.872 -5.472 1.00 91.44 194 TYR A N 1
ATOM 1572 C CA . TYR A 1 194 ? -1.430 7.674 -6.273 1.00 91.44 194 TYR A CA 1
ATOM 1573 C C . TYR A 1 194 ? -2.617 6.719 -6.291 1.00 91.44 194 TYR A C 1
ATOM 1575 O O . TYR A 1 194 ? -2.966 6.227 -7.364 1.00 91.44 194 TYR A O 1
ATOM 1583 N N . ILE A 1 195 ? -3.220 6.477 -5.127 1.00 95.56 195 ILE A N 1
ATOM 1584 C CA . ILE A 1 195 ? -4.342 5.555 -4.944 1.00 95.56 195 ILE A CA 1
ATOM 1585 C C . ILE A 1 195 ? -5.387 6.157 -3.996 1.00 95.56 195 ILE A C 1
ATOM 1587 O O . ILE A 1 195 ? -6.568 6.179 -4.330 1.00 95.56 195 ILE A O 1
ATOM 1591 N N . LEU A 1 196 ? -4.982 6.657 -2.823 1.00 95.94 196 LEU A N 1
ATOM 1592 C CA . LEU A 1 196 ? -5.921 7.105 -1.788 1.00 95.94 196 LEU A CA 1
ATOM 1593 C C . LEU A 1 196 ? -6.295 8.575 -2.007 1.00 95.94 196 LEU A C 1
ATOM 1595 O O . LEU A 1 196 ? -5.478 9.478 -1.833 1.00 95.94 196 LEU A O 1
ATOM 1599 N N . TYR A 1 197 ? -7.542 8.828 -2.406 1.00 95.31 197 TYR A N 1
ATOM 1600 C CA . TYR A 1 197 ? -7.990 10.172 -2.766 1.00 95.31 197 TYR A CA 1
ATOM 1601 C C . TYR A 1 197 ? -8.002 11.125 -1.559 1.00 95.31 197 TYR A C 1
ATOM 1603 O O . TYR A 1 197 ? -8.629 10.856 -0.534 1.00 95.31 197 TYR A O 1
ATOM 1611 N N . CYS A 1 198 ? -7.362 12.288 -1.723 1.00 92.62 198 CYS A N 1
ATOM 1612 C CA . CYS A 1 198 ? -7.288 13.365 -0.740 1.00 92.62 198 CYS A CA 1
ATOM 1613 C C . CYS A 1 198 ? -6.540 12.969 0.548 1.00 92.62 198 CYS A C 1
ATOM 1615 O O . CYS A 1 198 ? -7.138 12.573 1.542 1.00 92.62 198 CYS A O 1
ATOM 1617 N N . HIS A 1 199 ? -5.212 13.102 0.534 1.00 93.69 199 HIS A N 1
ATOM 1618 C CA . HIS A 1 199 ? -4.362 12.890 1.712 1.00 93.69 199 HIS A CA 1
ATOM 1619 C C . HIS A 1 199 ? -4.491 13.986 2.783 1.00 93.69 199 HIS A C 1
ATOM 1621 O O . HIS A 1 199 ? -4.820 15.124 2.449 1.00 93.69 199 HIS A O 1
ATOM 1627 N N . PRO A 1 200 ? -4.156 13.686 4.056 1.00 93.62 200 PRO A N 1
ATOM 1628 C CA . PRO A 1 200 ? -4.118 14.688 5.120 1.00 93.62 200 PRO A CA 1
ATOM 1629 C C . PRO A 1 200 ? -3.135 15.820 4.815 1.00 93.62 200 PRO A C 1
ATOM 1631 O O . PRO A 1 200 ? -2.000 15.555 4.425 1.00 93.62 200 PRO A O 1
ATOM 1634 N N . ASP A 1 201 ? -3.533 17.070 5.053 1.00 90.75 201 ASP A N 1
ATOM 1635 C CA . ASP A 1 201 ? -2.721 18.250 4.708 1.00 90.75 201 ASP A CA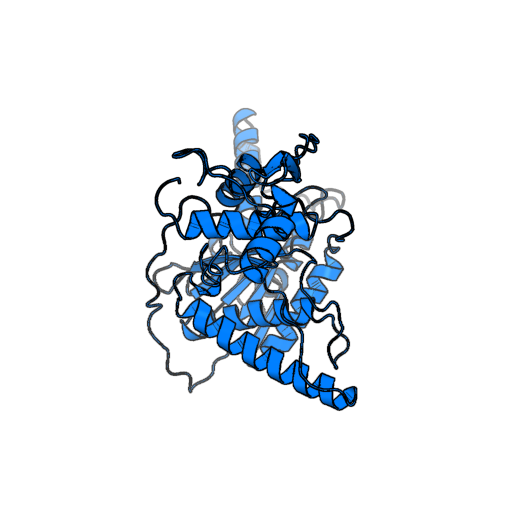 1
ATOM 1636 C C . ASP A 1 201 ? -1.369 18.308 5.442 1.00 90.75 201 ASP A C 1
ATOM 1638 O O . ASP A 1 201 ? -0.391 18.857 4.936 1.00 90.75 201 ASP A O 1
ATOM 1642 N N . ASP A 1 202 ? -1.293 17.721 6.635 1.00 91.44 202 ASP A N 1
ATOM 1643 C CA . ASP A 1 202 ? -0.084 17.608 7.454 1.00 91.44 202 ASP A CA 1
ATOM 1644 C C . ASP A 1 202 ? 0.683 16.287 7.224 1.00 91.44 202 ASP A C 1
ATOM 1646 O O . ASP A 1 202 ? 1.674 16.004 7.904 1.00 91.44 202 ASP A O 1
ATOM 1650 N N . GLN A 1 203 ? 0.255 15.461 6.263 1.00 92.12 203 GLN A N 1
ATOM 1651 C CA . GLN A 1 203 ? 1.030 14.317 5.795 1.00 92.12 203 GLN A CA 1
ATOM 1652 C C . GLN A 1 203 ? 2.056 14.764 4.750 1.00 92.12 203 GLN A C 1
ATOM 1654 O O . GLN A 1 203 ? 1.742 15.032 3.593 1.00 92.12 203 GLN A O 1
ATOM 1659 N N . ASN A 1 204 ? 3.323 14.787 5.157 1.00 89.50 204 ASN A N 1
ATOM 1660 C CA . ASN A 1 204 ? 4.418 15.160 4.267 1.00 89.50 204 ASN A CA 1
ATOM 1661 C C . ASN A 1 204 ? 4.678 14.096 3.192 1.00 89.50 204 ASN A C 1
ATOM 1663 O O . ASN A 1 204 ? 4.876 12.921 3.510 1.00 89.50 204 ASN A O 1
ATOM 1667 N N . ILE A 1 205 ? 4.781 14.539 1.938 1.00 87.69 205 ILE A N 1
ATOM 1668 C CA . ILE A 1 205 ? 5.291 13.725 0.830 1.00 87.69 205 ILE A CA 1
ATOM 1669 C C . ILE A 1 205 ? 6.817 13.595 0.997 1.00 87.69 205 ILE A C 1
ATOM 1671 O O . ILE A 1 205 ? 7.493 14.616 1.172 1.00 87.69 205 ILE A O 1
ATOM 1675 N N . PRO A 1 206 ? 7.386 12.375 0.988 1.00 88.81 206 PRO A N 1
ATOM 1676 C CA . PRO A 1 206 ? 8.828 12.194 1.116 1.00 88.81 206 PRO A CA 1
ATOM 1677 C C . PRO A 1 206 ? 9.572 12.786 -0.089 1.00 88.81 206 PRO A C 1
ATOM 1679 O O . PRO A 1 206 ? 9.089 12.757 -1.217 1.00 88.81 206 PRO A O 1
ATOM 1682 N N . THR A 1 207 ? 10.781 13.300 0.145 1.00 89.62 207 THR A N 1
ATOM 1683 C CA . THR A 1 207 ? 11.710 13.633 -0.947 1.00 89.62 207 THR A CA 1
ATOM 1684 C C . THR A 1 207 ? 12.212 12.350 -1.609 1.00 89.62 207 THR A C 1
ATOM 1686 O O . THR A 1 207 ? 12.193 11.295 -0.973 1.00 89.62 207 THR A O 1
ATOM 1689 N N . SER A 1 208 ? 12.713 12.427 -2.848 1.00 86.75 208 SER A N 1
ATOM 1690 C CA . SER A 1 208 ? 13.259 11.255 -3.553 1.00 86.75 208 SER A CA 1
ATOM 1691 C C . SER A 1 208 ? 14.327 10.529 -2.732 1.00 86.75 208 SER A C 1
ATOM 1693 O O . SER A 1 208 ? 14.234 9.323 -2.556 1.00 86.75 208 SER A O 1
ATOM 1695 N N . GLU A 1 209 ? 15.259 11.266 -2.119 1.00 88.56 209 GLU A N 1
ATOM 1696 C CA . GLU A 1 209 ? 16.299 10.707 -1.240 1.00 88.56 209 GLU A CA 1
ATOM 1697 C C . GLU A 1 209 ? 15.712 9.995 -0.008 1.00 88.56 209 GLU A C 1
ATOM 1699 O O . GLU A 1 209 ? 16.099 8.877 0.327 1.00 88.56 209 GLU A O 1
ATOM 1704 N N . LYS A 1 210 ? 14.730 10.610 0.669 1.00 92.12 210 LYS A N 1
ATOM 1705 C CA . LYS A 1 210 ? 14.080 9.986 1.832 1.00 92.12 210 LYS A CA 1
ATOM 1706 C C . LYS A 1 210 ? 13.327 8.720 1.439 1.00 92.12 210 LYS A C 1
ATOM 1708 O O . LYS A 1 210 ? 13.347 7.755 2.198 1.00 92.12 210 LYS A O 1
ATOM 1713 N N . LEU A 1 211 ? 12.663 8.730 0.284 1.00 92.44 211 LEU A N 1
ATOM 1714 C CA . LEU A 1 211 ? 11.933 7.574 -0.225 1.00 92.44 211 LEU A CA 1
ATOM 1715 C C . LEU A 1 211 ? 12.892 6.453 -0.654 1.00 92.44 211 LEU A C 1
ATOM 1717 O O . LEU A 1 211 ? 12.643 5.292 -0.345 1.00 92.44 211 LEU A O 1
ATOM 1721 N N . GLN A 1 212 ? 14.013 6.796 -1.286 1.00 90.81 212 GLN A N 1
ATOM 1722 C CA . GLN A 1 212 ? 15.069 5.848 -1.636 1.00 90.81 212 GLN A CA 1
ATOM 1723 C C . GLN A 1 212 ? 15.635 5.157 -0.391 1.00 90.81 212 GLN A C 1
ATOM 1725 O O . GLN A 1 212 ? 15.645 3.930 -0.329 1.00 90.81 212 GLN A O 1
ATOM 1730 N N . ASN A 1 213 ? 16.003 5.928 0.638 1.00 92.88 213 ASN A N 1
ATOM 1731 C CA . ASN A 1 213 ? 16.488 5.386 1.912 1.00 92.88 213 ASN A CA 1
ATOM 1732 C C . ASN A 1 213 ? 15.443 4.496 2.604 1.00 92.88 213 ASN A C 1
ATOM 1734 O O . ASN A 1 213 ? 15.788 3.480 3.205 1.00 92.88 213 ASN A O 1
ATOM 1738 N N . TRP A 1 214 ? 14.160 4.856 2.505 1.00 95.56 214 TRP A N 1
ATOM 1739 C CA . TRP A 1 214 ? 13.062 4.056 3.046 1.00 95.56 214 TRP A CA 1
ATOM 1740 C C . TRP A 1 214 ? 12.988 2.672 2.384 1.00 95.56 214 TRP A C 1
ATOM 1742 O O . TRP A 1 214 ? 12.974 1.659 3.086 1.00 95.56 214 TRP A O 1
ATOM 1752 N N . TYR A 1 215 ? 13.033 2.613 1.046 1.00 95.19 215 TYR A N 1
ATOM 1753 C CA . TYR A 1 215 ? 13.060 1.343 0.315 1.00 95.19 215 TYR A CA 1
ATOM 1754 C C . TYR A 1 215 ? 14.341 0.554 0.567 1.00 95.19 215 TYR A C 1
ATOM 1756 O O . TYR A 1 215 ? 14.264 -0.652 0.778 1.00 95.19 215 TYR A O 1
ATOM 1764 N N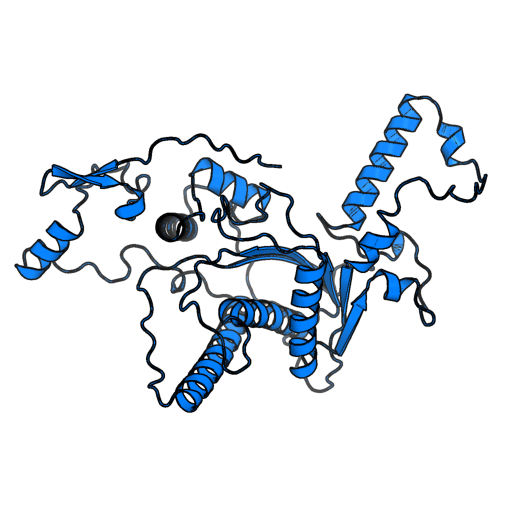 . GLN A 1 216 ? 15.505 1.206 0.594 1.00 93.12 216 GLN A N 1
ATOM 1765 C CA . GLN A 1 216 ? 16.764 0.528 0.888 1.00 93.12 216 GLN A CA 1
ATOM 1766 C C . GLN A 1 216 ? 16.706 -0.169 2.254 1.00 93.12 216 GLN A C 1
ATOM 1768 O O . GLN A 1 216 ? 17.014 -1.354 2.352 1.00 93.12 216 GLN A O 1
ATOM 1773 N N . PHE A 1 217 ? 16.220 0.519 3.289 1.00 95.38 217 PHE A N 1
ATOM 1774 C CA . PHE A 1 217 ? 16.079 -0.073 4.616 1.00 95.38 217 PHE A CA 1
ATOM 1775 C C . PHE A 1 217 ? 15.065 -1.231 4.644 1.00 95.38 217 PHE A C 1
ATOM 1777 O O . PHE A 1 217 ? 15.281 -2.242 5.312 1.00 95.38 217 PHE A O 1
ATOM 1784 N N . MET A 1 218 ? 13.960 -1.124 3.896 1.00 96.69 218 MET A N 1
ATOM 1785 C CA . MET A 1 218 ? 13.004 -2.225 3.716 1.00 96.69 218 MET A CA 1
ATOM 1786 C C . MET A 1 218 ? 13.670 -3.453 3.073 1.00 96.69 218 MET A C 1
ATOM 1788 O O . MET A 1 218 ? 13.507 -4.576 3.551 1.00 96.69 218 MET A O 1
ATOM 1792 N N . ILE A 1 219 ? 14.485 -3.241 2.043 1.00 94.56 219 ILE A N 1
ATOM 1793 C CA . ILE A 1 219 ? 15.197 -4.304 1.332 1.00 94.56 219 ILE A CA 1
ATOM 1794 C C . ILE A 1 219 ? 16.277 -4.941 2.206 1.00 94.56 219 ILE A C 1
ATOM 1796 O O . ILE A 1 219 ? 16.415 -6.161 2.210 1.00 94.56 219 ILE A O 1
ATOM 1800 N N . GLU A 1 220 ? 17.017 -4.159 2.988 1.00 94.81 220 GLU A N 1
ATOM 1801 C CA . GLU A 1 220 ? 17.997 -4.683 3.946 1.00 94.81 220 GLU A CA 1
ATOM 1802 C C . GLU A 1 220 ? 17.335 -5.638 4.952 1.00 94.81 220 GLU A C 1
ATOM 1804 O O . GLU A 1 220 ? 17.873 -6.713 5.242 1.00 94.81 220 GLU A O 1
ATOM 1809 N N . LYS A 1 221 ? 16.118 -5.316 5.419 1.00 95.12 221 LYS A N 1
ATOM 1810 C CA . LYS A 1 221 ? 15.308 -6.244 6.225 1.00 95.12 221 LYS A CA 1
ATOM 1811 C C . LYS A 1 221 ? 14.920 -7.498 5.443 1.00 95.12 221 LYS A C 1
ATOM 1813 O O . LYS A 1 221 ? 15.029 -8.597 5.987 1.00 95.12 221 LYS A O 1
ATOM 1818 N N . ALA A 1 222 ? 14.509 -7.360 4.182 1.00 95.94 222 ALA A N 1
ATOM 1819 C CA . ALA A 1 222 ? 14.174 -8.492 3.317 1.00 95.94 222 ALA A CA 1
ATOM 1820 C C . ALA A 1 222 ? 15.375 -9.435 3.110 1.00 95.94 222 ALA A C 1
ATOM 1822 O O . ALA A 1 222 ? 15.216 -10.654 3.175 1.00 95.94 222 ALA A O 1
ATOM 1823 N N . ILE A 1 223 ? 16.580 -8.887 2.918 1.00 93.75 223 ILE A N 1
ATOM 1824 C CA . ILE A 1 223 ? 17.828 -9.652 2.777 1.00 93.75 223 ILE A CA 1
ATOM 1825 C C . ILE A 1 223 ? 18.164 -10.373 4.081 1.00 93.75 223 ILE A C 1
ATOM 1827 O O . ILE A 1 223 ? 18.390 -11.584 4.083 1.00 93.75 223 ILE A O 1
ATOM 1831 N N . LYS A 1 224 ? 18.117 -9.666 5.218 1.00 94.19 224 LYS A N 1
ATOM 1832 C CA . LYS A 1 224 ? 18.326 -10.270 6.543 1.00 94.19 224 LYS A CA 1
ATOM 1833 C C . LYS A 1 224 ? 17.323 -11.397 6.822 1.00 94.19 224 LYS A C 1
ATOM 1835 O O . LYS A 1 224 ? 17.686 -12.414 7.408 1.00 94.19 224 LYS A O 1
ATOM 1840 N N . GLY A 1 225 ? 16.082 -11.232 6.368 1.00 92.44 225 GLY A N 1
ATOM 1841 C CA . GLY A 1 225 ? 15.013 -12.229 6.437 1.00 92.44 225 GLY A CA 1
ATOM 1842 C C . GLY A 1 225 ? 15.079 -13.329 5.372 1.00 92.44 225 GLY A C 1
ATOM 1843 O O . GLY A 1 225 ? 14.171 -14.154 5.326 1.00 92.44 225 GLY A O 1
ATOM 1844 N N . LYS A 1 226 ? 16.115 -13.356 4.518 1.00 92.31 226 LYS A N 1
ATOM 1845 C CA . LYS A 1 226 ? 16.299 -14.311 3.404 1.00 92.31 226 LYS A CA 1
ATOM 1846 C C . LYS A 1 226 ? 15.160 -14.314 2.371 1.00 92.31 226 LYS A C 1
ATOM 1848 O O . LYS A 1 226 ? 14.975 -15.289 1.635 1.00 92.31 226 LYS A O 1
ATOM 1853 N N . VAL A 1 227 ? 14.406 -13.221 2.292 1.00 92.62 227 VAL A N 1
ATOM 1854 C CA . VAL A 1 227 ? 13.381 -12.995 1.265 1.00 92.62 227 VAL A CA 1
ATOM 1855 C C . VAL A 1 227 ? 14.051 -12.566 -0.044 1.00 92.62 227 VAL A C 1
ATOM 1857 O O . VAL A 1 227 ? 13.765 -13.137 -1.091 1.00 92.62 227 VAL A O 1
ATOM 1860 N N . ALA A 1 228 ? 15.029 -11.660 0.021 1.00 91.19 228 ALA A N 1
ATOM 1861 C CA . ALA A 1 228 ? 15.856 -11.242 -1.116 1.00 91.19 228 ALA A CA 1
ATOM 1862 C C . ALA A 1 228 ? 17.329 -11.652 -0.921 1.00 91.19 228 ALA A C 1
ATOM 1864 O O . ALA A 1 228 ? 17.765 -11.857 0.209 1.00 91.19 228 ALA A O 1
ATOM 1865 N N . VAL A 1 229 ? 18.112 -11.762 -2.001 1.00 87.38 229 VAL A N 1
ATOM 1866 C CA . VAL A 1 229 ? 19.587 -11.957 -1.906 1.00 87.38 229 VAL A CA 1
ATOM 1867 C C . VAL A 1 229 ? 20.314 -10.642 -1.971 1.00 87.38 229 VAL A C 1
ATOM 1869 O O . VAL A 1 229 ? 21.266 -10.402 -1.239 1.00 87.38 229 VAL A O 1
ATOM 1872 N N . ALA A 1 230 ? 19.889 -9.825 -2.920 1.00 86.12 230 ALA A N 1
ATOM 1873 C CA . ALA A 1 230 ? 20.549 -8.600 -3.279 1.00 86.12 230 ALA A CA 1
ATOM 1874 C C . ALA A 1 230 ? 19.537 -7.679 -3.942 1.00 86.12 230 ALA A C 1
ATOM 1876 O O . ALA A 1 230 ? 18.536 -8.122 -4.523 1.00 86.12 230 ALA A O 1
ATOM 1877 N N . PHE A 1 231 ? 19.862 -6.399 -3.900 1.00 88.38 231 PHE A N 1
ATOM 1878 C CA . PHE A 1 231 ? 19.279 -5.408 -4.775 1.00 88.38 231 PHE A CA 1
ATOM 1879 C C . PHE A 1 231 ? 20.382 -4.744 -5.587 1.00 88.38 231 PHE A C 1
ATOM 1881 O O . PHE A 1 231 ? 21.556 -4.776 -5.224 1.00 88.38 231 PHE A O 1
ATOM 1888 N N . SER A 1 232 ? 19.986 -4.160 -6.702 1.00 84.69 232 SER A N 1
ATOM 1889 C CA . SER A 1 232 ? 20.830 -3.314 -7.532 1.00 84.69 232 SER A CA 1
ATOM 1890 C C . SER A 1 232 ? 19.970 -2.207 -8.106 1.00 84.69 232 SER A C 1
ATOM 1892 O O . SER A 1 232 ? 18.765 -2.395 -8.303 1.00 84.69 232 SER A O 1
ATOM 1894 N N . TYR A 1 233 ? 20.584 -1.074 -8.414 1.00 84.94 233 TYR A N 1
ATOM 1895 C CA . TYR A 1 233 ? 19.925 -0.107 -9.273 1.00 84.94 233 TYR A CA 1
ATOM 1896 C C . TYR A 1 233 ? 19.984 -0.589 -10.713 1.00 84.94 233 TYR A C 1
ATOM 1898 O O . TYR A 1 233 ? 20.980 -1.164 -11.153 1.00 84.94 233 TYR A O 1
ATOM 1906 N N . LEU A 1 234 ? 18.928 -0.341 -11.479 1.00 80.38 234 LEU A N 1
ATOM 1907 C CA . LEU A 1 234 ? 18.872 -0.792 -12.863 1.00 80.38 234 LEU A CA 1
ATOM 1908 C C . LEU A 1 234 ? 20.018 -0.209 -13.702 1.00 80.38 234 LEU A C 1
ATOM 1910 O O . LEU A 1 234 ? 20.588 -0.901 -14.544 1.00 80.38 234 LEU A O 1
ATOM 1914 N N . HIS A 1 235 ? 20.399 1.040 -13.420 1.00 75.94 235 HIS A N 1
ATOM 1915 C CA . HIS A 1 235 ? 21.603 1.645 -13.980 1.00 75.94 235 HIS A CA 1
ATOM 1916 C C . HIS A 1 235 ? 22.852 0.784 -13.718 1.00 75.94 235 HIS A C 1
ATOM 1918 O O . HIS A 1 235 ? 23.580 0.451 -14.646 1.00 75.94 235 HIS A O 1
ATOM 1924 N N . GLU A 1 236 ? 23.097 0.373 -12.476 1.00 78.25 236 GLU A N 1
ATOM 1925 C CA . GLU A 1 236 ? 24.256 -0.459 -12.128 1.00 78.25 236 GLU A CA 1
ATOM 1926 C C . GLU A 1 236 ? 24.173 -1.853 -12.753 1.00 78.25 236 GLU A C 1
ATOM 1928 O O . GLU A 1 236 ? 25.191 -2.398 -13.171 1.00 78.25 236 GLU A O 1
ATOM 1933 N N . HIS A 1 237 ? 22.967 -2.411 -12.872 1.00 76.00 237 HIS A N 1
ATOM 1934 C CA . HIS A 1 237 ? 22.763 -3.715 -13.491 1.00 76.00 237 HIS A CA 1
ATOM 1935 C C . HIS A 1 237 ? 23.201 -3.745 -14.962 1.00 76.00 237 HIS A C 1
ATOM 1937 O O . HIS A 1 237 ? 23.807 -4.723 -15.391 1.00 76.00 237 HIS A O 1
ATOM 1943 N N . PHE A 1 238 ? 22.921 -2.683 -15.724 1.00 72.50 238 PHE A N 1
ATOM 1944 C CA . PHE A 1 238 ? 23.258 -2.618 -17.149 1.00 72.50 238 PHE A CA 1
ATOM 1945 C C . PHE A 1 238 ? 24.598 -1.940 -17.450 1.00 72.50 238 PHE A C 1
ATOM 1947 O O . PHE A 1 238 ? 25.234 -2.285 -18.447 1.00 72.50 238 PHE A O 1
ATOM 1954 N N . TYR A 1 239 ? 25.039 -0.998 -16.616 1.00 70.69 239 TYR A N 1
ATOM 1955 C CA . TYR A 1 239 ? 26.232 -0.175 -16.860 1.00 70.69 239 TYR A CA 1
ATOM 1956 C C . TYR A 1 239 ? 27.368 -0.402 -15.860 1.00 70.69 239 TYR A C 1
ATOM 1958 O O . TYR A 1 239 ? 28.415 0.236 -15.967 1.00 70.69 239 TYR A O 1
ATOM 1966 N N . GLY A 1 240 ? 27.184 -1.283 -14.877 1.00 68.56 240 GLY A N 1
ATOM 1967 C CA . GLY A 1 240 ? 28.210 -1.598 -13.892 1.00 68.56 240 GLY A CA 1
ATOM 1968 C C . GLY A 1 240 ? 29.447 -2.261 -14.515 1.00 68.56 240 GLY A C 1
ATOM 1969 O O . GLY A 1 240 ? 29.358 -2.878 -15.578 1.00 68.56 240 GLY A O 1
ATOM 1970 N N . PRO A 1 241 ? 30.608 -2.197 -13.838 1.00 64.88 241 PRO A N 1
ATOM 1971 C CA . PRO A 1 241 ? 31.870 -2.759 -14.333 1.00 64.88 241 PRO A CA 1
ATOM 1972 C C . PRO A 1 241 ? 31.828 -4.282 -14.558 1.00 64.88 241 PRO A C 1
ATOM 1974 O O . PRO A 1 241 ? 32.651 -4.810 -15.299 1.00 64.88 241 PRO A O 1
ATOM 1977 N N . HIS A 1 242 ? 30.858 -4.972 -13.951 1.00 64.62 242 HIS A N 1
ATOM 1978 C CA . HIS A 1 242 ? 30.601 -6.408 -14.105 1.00 64.62 242 HIS A CA 1
ATOM 1979 C C . HIS A 1 242 ? 29.320 -6.709 -14.904 1.00 64.62 242 HIS A C 1
ATOM 1981 O O . HIS A 1 242 ? 28.781 -7.809 -14.809 1.00 64.62 242 HIS A O 1
ATOM 1987 N N . SER A 1 243 ? 28.788 -5.739 -15.655 1.00 64.19 243 SER A N 1
ATOM 1988 C CA . SER A 1 243 ? 27.612 -5.962 -16.497 1.00 64.19 243 SER A CA 1
ATOM 1989 C C . SER A 1 243 ? 27.970 -6.854 -17.687 1.00 64.19 243 SER A C 1
ATOM 1991 O O . SER A 1 243 ? 28.687 -6.444 -18.600 1.00 64.19 243 SER A O 1
ATOM 1993 N N . GLU A 1 244 ? 27.438 -8.074 -17.693 1.00 60.19 244 GLU A N 1
ATOM 1994 C CA . GLU A 1 244 ? 27.506 -8.986 -18.843 1.00 60.19 244 GLU A CA 1
ATOM 1995 C C . GLU A 1 244 ? 26.468 -8.627 -19.926 1.00 60.19 244 GLU A C 1
ATOM 1997 O O . GLU A 1 244 ? 26.565 -9.075 -21.069 1.00 60.19 244 GLU A O 1
ATOM 2002 N N . ASN A 1 245 ? 25.492 -7.770 -19.596 1.00 61.66 245 ASN A N 1
ATOM 2003 C CA . ASN A 1 245 ? 24.359 -7.438 -20.453 1.00 61.66 245 ASN A CA 1
ATOM 2004 C C . ASN A 1 245 ? 24.504 -6.041 -21.055 1.00 61.66 245 ASN A C 1
ATOM 2006 O O . ASN A 1 245 ? 24.257 -5.023 -20.408 1.00 61.66 245 ASN A O 1
ATOM 2010 N N . LYS A 1 246 ? 24.817 -5.975 -22.352 1.00 62.72 246 LYS A N 1
ATOM 2011 C CA . LYS A 1 246 ? 24.762 -4.712 -23.093 1.00 62.72 246 LYS A CA 1
ATOM 2012 C C . LYS A 1 246 ? 23.314 -4.216 -23.155 1.00 62.72 246 LYS A C 1
ATOM 2014 O O . LYS A 1 246 ? 22.446 -4.914 -23.681 1.00 62.72 246 LYS A O 1
ATOM 2019 N N . MET A 1 247 ? 23.061 -3.003 -22.658 1.00 66.88 247 MET A N 1
ATOM 2020 C CA . MET A 1 247 ? 21.723 -2.412 -22.692 1.00 66.88 247 MET A CA 1
ATOM 2021 C C . MET A 1 247 ? 21.267 -2.217 -24.144 1.00 66.88 247 MET A C 1
ATOM 2023 O O . MET A 1 247 ? 21.852 -1.445 -24.906 1.00 66.88 247 MET A O 1
ATOM 2027 N N . THR A 1 248 ? 20.212 -2.927 -24.523 1.00 72.06 248 THR A N 1
ATOM 2028 C CA . THR A 1 248 ? 19.458 -2.717 -25.761 1.00 72.06 248 THR A CA 1
ATOM 2029 C C . THR A 1 248 ? 17.996 -2.530 -25.384 1.00 72.06 248 THR A C 1
ATOM 2031 O O . THR A 1 248 ? 17.564 -3.029 -24.345 1.00 72.06 248 THR A O 1
ATOM 2034 N N . ALA A 1 249 ? 17.227 -1.813 -26.205 1.00 72.44 249 ALA A N 1
ATOM 2035 C CA . ALA A 1 249 ? 15.812 -1.565 -25.921 1.00 72.44 249 ALA A CA 1
ATOM 2036 C C . ALA A 1 249 ? 15.008 -2.867 -25.725 1.00 72.44 249 ALA A C 1
ATOM 2038 O O . ALA A 1 249 ? 14.065 -2.886 -24.948 1.00 72.44 249 ALA A O 1
ATOM 2039 N N . THR A 1 250 ? 15.425 -3.960 -26.371 1.00 79.06 250 THR A N 1
ATOM 2040 C CA . THR A 1 250 ? 14.793 -5.286 -26.290 1.00 79.06 250 THR A CA 1
ATOM 2041 C C . THR A 1 250 ? 15.107 -6.052 -25.002 1.00 79.06 250 THR A C 1
ATOM 2043 O O . THR A 1 250 ? 14.426 -7.022 -24.697 1.00 79.06 250 THR A O 1
ATOM 2046 N N . ASN A 1 251 ? 16.126 -5.634 -24.246 1.00 79.69 251 ASN A N 1
ATOM 2047 C CA . ASN A 1 251 ? 16.556 -6.298 -23.009 1.00 79.69 251 ASN A CA 1
ATOM 2048 C C . ASN A 1 251 ? 16.099 -5.553 -21.745 1.00 79.69 251 ASN A C 1
ATOM 2050 O O . ASN A 1 251 ? 16.422 -5.963 -20.629 1.00 79.69 251 ASN A O 1
ATOM 2054 N N . LEU A 1 252 ? 15.386 -4.437 -21.910 1.00 81.44 252 LEU A N 1
ATOM 2055 C CA . LEU A 1 252 ? 14.870 -3.639 -20.807 1.00 81.44 252 LEU A CA 1
ATOM 2056 C C . LEU A 1 252 ? 13.501 -4.166 -20.372 1.00 81.44 252 LEU A C 1
ATOM 2058 O O . LEU A 1 252 ? 12.619 -4.275 -21.221 1.00 81.44 252 LEU A O 1
ATOM 2062 N N . PRO A 1 253 ? 13.292 -4.438 -19.070 1.00 85.50 253 PRO A N 1
ATOM 2063 C CA . PRO A 1 253 ? 11.965 -4.751 -18.557 1.00 85.50 253 PRO A CA 1
ATOM 2064 C C . PRO A 1 253 ? 10.962 -3.663 -18.953 1.00 85.50 253 PRO A C 1
ATOM 2066 O O . PRO A 1 253 ? 11.226 -2.472 -18.754 1.00 85.50 253 PRO A O 1
ATOM 2069 N N . PHE A 1 254 ? 9.824 -4.067 -19.511 1.00 88.88 254 PHE A N 1
ATOM 2070 C CA . PHE A 1 254 ? 8.806 -3.159 -20.027 1.00 88.88 254 PHE A CA 1
ATOM 2071 C C . PHE A 1 254 ? 7.496 -3.368 -19.272 1.00 88.88 254 PHE A C 1
ATOM 2073 O O . PHE A 1 254 ? 6.755 -4.304 -19.551 1.00 88.88 254 PHE A O 1
ATOM 2080 N N . PHE A 1 255 ? 7.233 -2.512 -18.289 1.00 92.00 255 PHE A N 1
ATOM 2081 C CA . PHE A 1 255 ? 6.045 -2.593 -17.440 1.00 92.00 255 PHE A CA 1
ATOM 2082 C C . PHE A 1 255 ? 5.051 -1.489 -17.773 1.00 92.00 255 PHE A C 1
ATOM 2084 O O . PHE A 1 255 ? 5.464 -0.359 -18.061 1.00 92.00 255 PHE A O 1
ATOM 2091 N N . GLU A 1 256 ? 3.759 -1.798 -17.669 1.00 89.38 256 GLU A N 1
ATOM 2092 C CA . GLU A 1 256 ? 2.705 -0.807 -17.859 1.00 89.38 256 GLU A CA 1
ATOM 2093 C C . GLU A 1 256 ? 2.789 0.290 -16.783 1.00 89.38 256 GLU A C 1
ATOM 2095 O O . GLU A 1 256 ? 3.032 0.014 -15.608 1.00 89.38 256 GLU A O 1
ATOM 2100 N N . GLY A 1 257 ? 2.659 1.557 -17.174 1.00 85.19 257 GLY A N 1
ATOM 2101 C CA . GLY A 1 257 ? 2.842 2.720 -16.303 1.00 85.19 257 GLY A CA 1
ATOM 2102 C C . GLY A 1 257 ? 4.277 2.914 -15.795 1.00 85.19 257 GLY A C 1
ATOM 2103 O O . GLY A 1 257 ? 4.530 3.828 -15.006 1.00 85.19 257 GLY A O 1
ATOM 2104 N N . GLY A 1 258 ? 5.221 2.077 -16.237 1.00 86.19 258 GLY A N 1
ATOM 2105 C CA . GLY A 1 258 ? 6.602 2.081 -15.782 1.00 86.19 258 GLY A CA 1
ATOM 2106 C C . GLY A 1 258 ? 7.461 3.178 -16.409 1.00 86.19 258 GLY A C 1
ATOM 2107 O O . GLY A 1 258 ? 7.115 3.824 -17.403 1.00 86.19 258 GLY A O 1
ATOM 2108 N N . PHE A 1 259 ? 8.662 3.353 -15.855 1.00 84.69 259 PHE A N 1
ATOM 2109 C CA . PHE A 1 259 ? 9.615 4.367 -16.311 1.00 84.69 259 PHE A CA 1
ATOM 2110 C C . PHE A 1 259 ? 9.944 4.259 -17.810 1.00 84.69 259 PHE A C 1
ATOM 2112 O O . PHE A 1 259 ? 9.907 5.265 -18.520 1.00 84.69 259 PHE A O 1
ATOM 2119 N N . PHE A 1 260 ? 10.230 3.056 -18.322 1.00 83.88 260 PHE A N 1
ATOM 2120 C CA . PHE A 1 260 ? 10.599 2.881 -19.732 1.00 83.88 260 PHE A CA 1
ATOM 2121 C C . PHE A 1 260 ? 9.444 3.092 -20.698 1.00 83.88 260 PHE A C 1
ATOM 2123 O O . PHE A 1 260 ? 9.681 3.611 -21.790 1.00 83.88 260 PHE A O 1
ATOM 2130 N N . GLN A 1 261 ? 8.210 2.772 -20.304 1.00 85.00 261 GLN A N 1
ATOM 2131 C CA . GLN A 1 261 ? 7.047 3.142 -21.102 1.00 85.00 261 GLN A CA 1
ATOM 2132 C C . GLN A 1 261 ? 6.957 4.668 -21.204 1.00 85.00 261 GLN A C 1
ATOM 2134 O O . GLN A 1 261 ? 6.890 5.196 -22.308 1.00 85.00 261 GLN A O 1
ATOM 2139 N N . SER A 1 262 ? 7.146 5.389 -20.090 1.00 81.25 262 SER A N 1
ATOM 2140 C CA . SER A 1 262 ? 7.132 6.861 -20.098 1.00 81.25 262 SER A CA 1
ATOM 2141 C C . SER A 1 262 ? 8.210 7.491 -20.996 1.00 81.25 262 SER A C 1
ATOM 2143 O O . SER A 1 262 ? 8.018 8.583 -21.533 1.00 81.25 262 SER A O 1
ATOM 2145 N N . ILE A 1 263 ? 9.361 6.827 -21.167 1.00 81.94 263 ILE A N 1
ATOM 2146 C CA . ILE A 1 263 ? 10.394 7.242 -22.127 1.00 81.94 263 ILE A CA 1
ATOM 2147 C C . ILE A 1 263 ? 9.943 6.921 -23.549 1.00 81.94 263 ILE A C 1
ATOM 2149 O O . ILE A 1 263 ? 10.051 7.772 -24.429 1.00 81.94 263 ILE A O 1
ATOM 2153 N N . THR A 1 264 ? 9.451 5.704 -23.769 1.00 82.25 264 THR A N 1
ATOM 2154 C CA . THR A 1 264 ? 9.017 5.222 -25.083 1.00 82.25 264 THR A CA 1
ATOM 2155 C C . THR A 1 264 ? 7.924 6.120 -25.654 1.00 82.25 264 THR A C 1
ATOM 2157 O O . THR A 1 264 ? 8.042 6.565 -26.793 1.00 82.25 264 THR A O 1
ATOM 2160 N N . ASP A 1 265 ? 6.944 6.506 -24.838 1.00 83.88 265 ASP A N 1
ATOM 2161 C CA . ASP A 1 265 ? 5.865 7.416 -25.226 1.00 83.88 265 ASP A CA 1
ATOM 2162 C C . ASP A 1 265 ? 6.399 8.788 -25.663 1.00 83.88 265 ASP A C 1
ATOM 2164 O O . ASP A 1 265 ? 5.985 9.325 -26.692 1.00 83.88 265 ASP A O 1
ATOM 2168 N N . LYS A 1 266 ? 7.382 9.339 -24.936 1.00 83.00 266 LYS A N 1
ATOM 2169 C CA . LYS A 1 266 ? 8.043 10.606 -25.303 1.00 83.00 266 LYS A CA 1
ATOM 2170 C C . LYS A 1 266 ? 8.829 10.490 -26.605 1.00 83.00 266 LYS A C 1
ATOM 2172 O O . LYS A 1 266 ? 8.841 11.431 -27.395 1.00 83.00 266 LYS A O 1
ATOM 2177 N N . VAL A 1 267 ? 9.503 9.361 -26.828 1.00 83.19 267 VAL A N 1
ATOM 2178 C CA . VAL A 1 267 ? 10.236 9.097 -28.073 1.00 83.19 267 VAL A CA 1
ATOM 2179 C C . VAL A 1 267 ? 9.263 8.986 -29.246 1.00 83.19 267 VAL A C 1
ATOM 2181 O O . VAL A 1 267 ? 9.508 9.589 -30.287 1.00 83.19 267 VAL A O 1
ATOM 2184 N N . ILE A 1 268 ? 8.141 8.284 -29.076 1.00 86.00 268 ILE A N 1
ATOM 2185 C CA . ILE A 1 268 ? 7.090 8.168 -30.093 1.00 86.00 268 ILE A CA 1
ATOM 2186 C C . ILE A 1 268 ? 6.502 9.545 -30.426 1.00 86.00 268 ILE A C 1
ATOM 2188 O O . ILE A 1 268 ? 6.385 9.886 -31.602 1.00 86.00 268 ILE A O 1
ATOM 2192 N N . ASP A 1 269 ? 6.170 10.354 -29.418 1.00 86.00 269 ASP A N 1
ATOM 2193 C CA . ASP A 1 269 ? 5.674 11.724 -29.611 1.00 86.00 269 ASP A CA 1
ATOM 2194 C C . ASP A 1 269 ? 6.698 12.608 -30.343 1.00 86.00 269 ASP A C 1
ATOM 2196 O O . ASP A 1 269 ? 6.360 13.343 -31.272 1.00 86.00 269 ASP A O 1
ATOM 2200 N N . PHE A 1 270 ? 7.981 12.487 -29.990 1.00 83.00 270 PHE A N 1
ATOM 2201 C CA . PHE A 1 270 ? 9.058 13.192 -30.678 1.00 83.00 270 PHE A CA 1
ATOM 2202 C C . PHE A 1 270 ? 9.176 12.782 -32.152 1.00 83.00 270 PHE A C 1
ATOM 2204 O O . PHE A 1 270 ? 9.299 13.654 -33.013 1.00 83.00 270 PHE A O 1
ATOM 2211 N N . ILE A 1 271 ? 9.106 11.480 -32.452 1.00 84.12 271 ILE A N 1
ATOM 2212 C CA . ILE A 1 271 ? 9.136 10.964 -33.826 1.00 84.12 271 ILE A CA 1
ATOM 2213 C C . ILE A 1 271 ? 7.953 11.521 -34.618 1.00 84.12 271 ILE A C 1
ATOM 2215 O O . ILE A 1 271 ? 8.175 12.115 -35.670 1.00 84.12 271 ILE A O 1
ATOM 2219 N N . LYS A 1 272 ? 6.726 11.428 -34.088 1.00 88.19 272 LYS A N 1
ATOM 2220 C CA . LYS A 1 272 ? 5.521 11.981 -34.731 1.00 88.19 272 LYS A CA 1
ATOM 2221 C C . LYS A 1 272 ? 5.693 13.462 -35.081 1.00 88.19 272 LYS A C 1
ATOM 2223 O O . LYS A 1 272 ? 5.481 13.857 -36.223 1.00 88.19 272 LYS A O 1
ATOM 2228 N N . LYS A 1 273 ? 6.202 14.265 -34.141 1.00 87.50 273 LYS A N 1
ATOM 2229 C CA . LYS A 1 273 ? 6.480 15.696 -34.359 1.00 87.50 273 LYS A CA 1
ATOM 2230 C C . LYS A 1 273 ? 7.553 15.966 -35.413 1.00 87.50 273 LYS A C 1
ATOM 2232 O O . LYS A 1 273 ? 7.547 17.042 -36.008 1.00 87.50 273 LYS A O 1
ATOM 2237 N N . LEU A 1 274 ? 8.534 15.079 -35.590 1.00 85.56 274 LEU A N 1
ATOM 2238 C CA . LEU A 1 274 ? 9.525 15.203 -36.668 1.00 85.56 274 LEU A CA 1
ATOM 2239 C C . LEU A 1 274 ? 8.912 14.862 -38.026 1.00 85.56 274 LEU A C 1
ATOM 2241 O O . LEU A 1 274 ? 9.218 15.524 -39.016 1.00 85.56 274 LEU A O 1
ATOM 2245 N N . GLU A 1 275 ? 8.041 13.854 -38.073 1.00 87.06 275 GLU A N 1
ATOM 2246 C CA . GLU A 1 275 ? 7.328 13.484 -39.294 1.00 87.06 275 GLU A CA 1
ATOM 2247 C C . GLU A 1 275 ? 6.387 14.593 -39.766 1.00 87.06 275 GLU A C 1
ATOM 2249 O O . GLU A 1 275 ? 6.406 14.932 -40.947 1.00 87.06 275 GLU A O 1
ATOM 2254 N N . GLU A 1 276 ? 5.648 15.219 -38.848 1.00 89.19 276 GLU A N 1
ATOM 2255 C CA . GLU A 1 276 ? 4.796 16.385 -39.127 1.00 89.19 276 GLU A CA 1
ATOM 2256 C C . GLU A 1 276 ? 5.585 17.576 -39.691 1.00 89.19 276 GLU A C 1
ATOM 2258 O O . GLU A 1 276 ? 5.081 18.319 -40.531 1.00 89.19 276 GLU A O 1
ATOM 2263 N N . ARG A 1 277 ? 6.842 17.747 -39.263 1.00 87.81 277 ARG A N 1
ATOM 2264 C CA . ARG A 1 277 ? 7.749 18.799 -39.752 1.00 87.81 277 ARG A CA 1
ATOM 2265 C C . ARG A 1 277 ? 8.496 18.428 -41.037 1.00 87.81 277 ARG A C 1
ATOM 2267 O O . ARG A 1 277 ? 9.226 19.258 -41.567 1.00 87.81 277 ARG A O 1
ATOM 2274 N N . GLY A 1 278 ? 8.341 17.202 -41.541 1.00 81.69 278 GLY A N 1
ATOM 2275 C CA . GLY A 1 278 ? 9.073 16.715 -42.714 1.00 81.69 278 GLY A CA 1
ATOM 2276 C C . GLY A 1 278 ? 10.570 16.471 -42.469 1.00 81.69 278 GLY A C 1
ATOM 2277 O O . GLY A 1 278 ? 11.326 16.287 -43.416 1.00 81.69 278 GLY A O 1
ATOM 2278 N N . GLU A 1 279 ? 11.018 16.420 -41.211 1.00 80.38 279 GLU A N 1
ATOM 2279 C CA . GLU A 1 279 ? 12.433 16.326 -40.810 1.00 80.38 279 GLU A CA 1
ATOM 2280 C C . GLU A 1 279 ? 12.906 14.866 -40.632 1.00 80.38 279 GLU A C 1
ATOM 2282 O O . GLU A 1 279 ? 13.727 14.554 -39.766 1.00 80.38 279 GLU A O 1
ATOM 2287 N N . ARG A 1 280 ? 12.398 13.928 -41.445 1.00 67.69 280 ARG A N 1
ATOM 2288 C CA . ARG A 1 280 ? 12.692 12.484 -41.301 1.00 67.69 280 ARG A CA 1
ATOM 2289 C C . ARG A 1 280 ? 14.183 12.144 -41.422 1.00 67.69 280 ARG A C 1
ATOM 2291 O O . ARG A 1 280 ? 14.653 11.203 -40.786 1.00 67.69 280 ARG A O 1
ATOM 2298 N N . GLU A 1 281 ? 14.946 12.932 -42.178 1.00 68.94 281 GLU A N 1
ATOM 2299 C CA . GLU A 1 281 ? 16.395 12.752 -42.357 1.00 68.94 281 GLU A CA 1
ATOM 2300 C C . GLU A 1 281 ? 17.183 12.903 -41.040 1.00 68.94 281 GLU A C 1
ATOM 2302 O O . GLU A 1 281 ? 18.240 12.281 -40.868 1.00 68.94 281 GLU A O 1
ATOM 2307 N N . ALA A 1 282 ? 16.643 13.649 -40.064 1.00 65.75 282 ALA A N 1
ATOM 2308 C CA . ALA A 1 282 ? 17.254 13.837 -38.751 1.00 65.75 282 ALA A CA 1
ATOM 2309 C C . ALA A 1 282 ? 17.400 12.516 -37.969 1.00 65.75 282 ALA A C 1
ATOM 2311 O O . ALA A 1 282 ? 18.393 12.352 -37.256 1.00 65.75 282 ALA A O 1
ATOM 2312 N N . LEU A 1 283 ? 16.489 11.551 -38.169 1.00 61.94 283 LEU A N 1
ATOM 2313 C CA . LEU A 1 283 ? 16.491 10.232 -37.511 1.00 61.94 283 LEU A CA 1
ATOM 2314 C C . LEU A 1 283 ? 17.672 9.348 -37.944 1.00 61.94 283 LEU A C 1
ATOM 2316 O O . LEU A 1 283 ? 18.165 8.531 -37.170 1.00 61.94 283 LEU A O 1
ATOM 2320 N N . THR A 1 284 ? 18.148 9.521 -39.179 1.00 62.91 284 THR A N 1
ATOM 2321 C CA . THR A 1 284 ? 19.250 8.728 -39.758 1.00 62.91 284 THR A CA 1
ATOM 2322 C C . THR A 1 284 ? 20.621 9.390 -39.623 1.00 62.91 284 THR A C 1
ATOM 2324 O O . THR A 1 284 ? 21.657 8.764 -39.872 1.00 62.91 284 THR A O 1
ATOM 2327 N N . SER A 1 285 ? 20.659 10.659 -39.206 1.00 59.53 285 SER A N 1
ATOM 2328 C CA . SER A 1 285 ? 21.896 11.427 -39.133 1.00 59.53 285 SER A CA 1
ATOM 2329 C C . SER A 1 285 ? 22.788 10.955 -37.967 1.00 59.53 285 SER A C 1
ATOM 2331 O O . SER A 1 285 ? 22.646 11.353 -36.815 1.00 59.53 285 SER A O 1
ATOM 2333 N N . ARG A 1 286 ? 23.787 10.109 -38.261 1.00 49.56 286 ARG A N 1
ATOM 2334 C CA . ARG A 1 286 ? 24.822 9.627 -37.312 1.00 49.56 286 ARG A CA 1
ATOM 2335 C C . ARG A 1 286 ? 25.813 10.712 -36.847 1.00 49.56 286 ARG A C 1
ATOM 2337 O O . ARG A 1 286 ? 26.960 10.406 -36.514 1.00 49.56 286 ARG A O 1
ATOM 2344 N N . LYS A 1 287 ? 25.432 11.992 -36.804 1.00 45.75 287 LYS A N 1
ATOM 2345 C CA . LYS A 1 287 ? 26.291 13.018 -36.198 1.00 45.75 287 LYS A CA 1
ATOM 2346 C C . LYS A 1 287 ? 26.219 12.865 -34.681 1.00 45.75 287 LYS A C 1
ATOM 2348 O O . LYS A 1 287 ? 25.374 13.466 -34.029 1.00 45.75 287 LYS A O 1
ATOM 2353 N N . ARG A 1 288 ? 27.149 12.082 -34.120 1.00 43.88 288 ARG A N 1
ATOM 2354 C CA . ARG A 1 288 ? 27.522 12.135 -32.699 1.00 43.88 288 ARG A CA 1
ATOM 2355 C C . ARG A 1 288 ? 28.000 13.556 -32.378 1.00 43.88 288 ARG A C 1
ATOM 2357 O O . ARG A 1 288 ? 29.196 13.833 -32.377 1.00 43.88 288 ARG A O 1
ATOM 2364 N N . LYS A 1 289 ? 27.076 14.481 -32.126 1.00 40.84 289 LYS A N 1
ATOM 2365 C CA . LYS A 1 289 ? 27.397 15.668 -31.339 1.00 40.84 289 LYS A CA 1
ATOM 2366 C C . LYS A 1 289 ? 27.659 15.156 -29.925 1.00 40.84 289 LYS A C 1
ATOM 2368 O O . LYS A 1 289 ? 26.796 14.490 -29.358 1.00 40.84 289 LYS A O 1
ATOM 2373 N N . LYS A 1 290 ? 28.851 15.422 -29.374 1.00 35.56 290 LYS A N 1
ATOM 2374 C CA . LYS A 1 290 ? 29.036 15.350 -27.917 1.00 35.56 290 LYS A CA 1
ATOM 2375 C C . LYS A 1 290 ? 27.894 16.166 -27.302 1.00 35.56 290 LYS A C 1
ATOM 2377 O O . LYS A 1 290 ? 27.676 17.283 -27.784 1.00 35.56 290 LYS A O 1
ATOM 2382 N N . PRO A 1 291 ? 27.139 15.635 -26.331 1.00 35.16 291 PRO A N 1
ATOM 2383 C CA . PRO A 1 291 ? 26.125 16.441 -25.682 1.00 35.16 291 PRO A CA 1
ATOM 2384 C C . PRO A 1 291 ? 26.839 17.645 -25.061 1.00 35.16 291 PRO A C 1
ATOM 2386 O O . PRO A 1 291 ? 27.786 17.485 -24.292 1.00 35.16 291 PRO A O 1
ATOM 2389 N N . ASN A 1 292 ? 26.437 18.855 -25.459 1.00 32.22 292 ASN A N 1
ATOM 2390 C CA . ASN A 1 29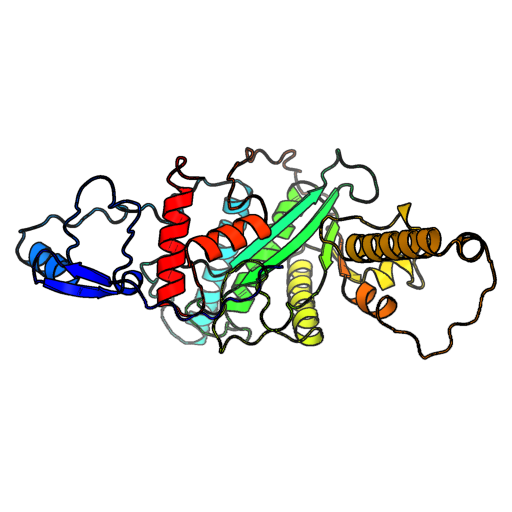2 ? 26.720 20.031 -24.649 1.00 32.22 292 ASN A CA 1
ATOM 2391 C C . ASN A 1 292 ? 26.045 19.786 -23.297 1.00 32.22 292 ASN A C 1
ATOM 2393 O O . ASN A 1 292 ? 24.891 19.359 -23.260 1.00 32.22 292 ASN A O 1
ATOM 2397 N N . SER A 1 293 ? 26.770 20.051 -22.215 1.00 38.78 293 SER A N 1
ATOM 2398 C CA . SER A 1 293 ? 26.386 19.875 -20.808 1.00 38.78 293 SER A CA 1
ATOM 2399 C C . SER A 1 293 ? 25.263 20.823 -20.347 1.00 38.78 293 SER A C 1
ATOM 2401 O O . SER A 1 293 ? 25.335 21.411 -19.273 1.00 38.78 293 SER A O 1
ATOM 2403 N N . SER A 1 294 ? 24.260 21.057 -21.191 1.00 37.81 294 SER A N 1
ATOM 2404 C CA . SER A 1 294 ? 23.174 22.012 -20.959 1.00 37.81 294 SER A CA 1
ATOM 2405 C C . SER A 1 294 ? 21.831 21.571 -21.565 1.00 37.81 294 SER A C 1
ATOM 2407 O O . SER A 1 294 ? 20.993 22.402 -21.910 1.00 37.81 294 SER A O 1
ATOM 2409 N N . SER A 1 295 ? 21.587 20.259 -21.667 1.00 35.00 295 SER A N 1
ATOM 2410 C CA . SER A 1 295 ? 20.263 19.672 -21.941 1.00 35.00 295 SER A CA 1
ATOM 2411 C C . SER A 1 295 ? 20.076 18.420 -21.068 1.00 35.00 295 SER A C 1
ATOM 2413 O O . SER A 1 295 ? 21.061 17.749 -20.781 1.00 35.00 295 SER A O 1
ATOM 2415 N N . PRO A 1 296 ? 18.862 18.150 -20.561 1.00 36.16 296 PRO A N 1
ATOM 2416 C CA . PRO A 1 296 ? 18.624 17.823 -19.161 1.00 36.16 296 PRO A CA 1
ATOM 2417 C C . PRO A 1 296 ? 19.141 16.438 -18.763 1.00 36.16 296 PRO A C 1
ATOM 2419 O O . PRO A 1 296 ? 18.691 15.426 -19.304 1.00 36.16 296 PRO A O 1
ATOM 2422 N N . ASP A 1 297 ? 19.971 16.419 -17.720 1.00 34.97 297 ASP A N 1
ATOM 2423 C CA . ASP A 1 297 ? 20.467 15.273 -16.938 1.00 34.97 297 ASP A CA 1
ATOM 2424 C C . ASP A 1 297 ? 19.354 14.423 -16.263 1.00 34.97 297 ASP A C 1
ATOM 2426 O O . ASP A 1 297 ? 19.506 13.932 -15.143 1.00 34.97 297 ASP A O 1
ATOM 2430 N N . SER A 1 298 ? 18.182 14.262 -16.889 1.00 44.72 298 SER A N 1
ATOM 2431 C CA . SER A 1 298 ? 17.007 13.651 -16.251 1.00 44.72 298 SER A CA 1
ATOM 2432 C C . SER A 1 298 ? 16.919 12.132 -16.430 1.00 44.72 298 SER A C 1
ATOM 2434 O O . SER A 1 298 ? 16.548 11.443 -15.487 1.00 44.72 298 SER A O 1
ATOM 2436 N N . TYR A 1 299 ? 17.308 11.572 -17.583 1.00 39.72 299 TYR A N 1
ATOM 2437 C CA . TYR A 1 299 ? 17.153 10.127 -17.827 1.00 39.72 299 TYR A CA 1
ATOM 2438 C C . TYR A 1 299 ? 18.223 9.279 -17.127 1.00 39.72 299 TYR A C 1
ATOM 2440 O O . TYR A 1 299 ? 17.923 8.205 -16.609 1.00 39.72 299 TYR A O 1
ATOM 2448 N N . GLU A 1 300 ? 19.460 9.779 -17.079 1.00 41.69 300 GLU A N 1
ATOM 2449 C CA . GLU A 1 300 ? 20.612 9.094 -16.475 1.00 41.69 300 GLU A CA 1
ATOM 2450 C C . GLU A 1 300 ? 20.535 9.082 -14.937 1.00 41.69 300 GLU A C 1
ATOM 2452 O O . GLU A 1 300 ? 21.056 8.176 -14.289 1.00 41.69 300 GLU A O 1
ATOM 2457 N N . ASN A 1 301 ? 19.808 10.040 -14.346 1.00 46.25 301 ASN A N 1
ATOM 2458 C CA . ASN A 1 301 ? 19.496 10.037 -12.918 1.00 46.25 301 ASN A CA 1
ATOM 2459 C C . ASN A 1 301 ? 18.299 9.139 -12.574 1.00 46.25 301 ASN A C 1
ATOM 2461 O O . ASN A 1 301 ? 18.363 8.450 -11.568 1.00 46.25 301 ASN A O 1
ATOM 2465 N N . SER A 1 302 ? 17.266 9.037 -13.416 1.00 52.59 302 SER A N 1
ATOM 2466 C CA . SER A 1 302 ? 16.075 8.238 -13.075 1.00 52.59 302 SER A CA 1
ATOM 2467 C C . SER A 1 302 ? 16.250 6.716 -13.184 1.00 52.59 302 SER A C 1
ATOM 2469 O O . SER A 1 302 ? 15.552 5.973 -12.501 1.00 52.59 302 SER A O 1
ATOM 2471 N N . ALA A 1 303 ? 17.208 6.211 -13.972 1.00 54.97 303 ALA A N 1
ATOM 2472 C CA . ALA A 1 303 ? 17.559 4.782 -13.940 1.00 54.97 303 ALA A CA 1
ATOM 2473 C C . ALA A 1 303 ? 18.260 4.365 -12.627 1.00 54.97 303 ALA A C 1
ATOM 2475 O O . ALA A 1 303 ? 18.292 3.176 -12.297 1.00 54.97 303 ALA A O 1
ATOM 2476 N N . LYS A 1 304 ? 18.798 5.336 -11.869 1.00 56.81 304 LYS A N 1
ATOM 2477 C CA . LYS A 1 304 ? 19.292 5.140 -10.495 1.00 56.81 304 LYS A CA 1
ATOM 2478 C C . LYS A 1 304 ? 18.154 5.046 -9.478 1.00 56.81 304 LYS A C 1
ATOM 2480 O O . LYS A 1 304 ? 18.412 4.713 -8.335 1.00 56.81 304 LYS A O 1
ATOM 2485 N N . ASP A 1 305 ? 16.912 5.288 -9.894 1.00 62.25 305 ASP A N 1
ATOM 2486 C CA . ASP A 1 305 ? 15.732 5.225 -9.030 1.00 62.25 305 ASP A CA 1
ATOM 2487 C C . ASP A 1 305 ? 14.915 3.942 -9.258 1.00 62.25 305 ASP A C 1
ATOM 2489 O O . ASP A 1 305 ? 13.844 3.772 -8.679 1.00 62.25 305 ASP A O 1
ATOM 2493 N N . ILE A 1 306 ? 15.385 3.023 -10.112 1.00 70.06 306 ILE A N 1
ATOM 2494 C CA . ILE A 1 306 ? 14.745 1.718 -10.311 1.00 70.06 306 ILE A CA 1
ATOM 2495 C C . ILE A 1 306 ? 15.515 0.673 -9.519 1.00 70.06 306 ILE A C 1
ATOM 2497 O O . ILE A 1 306 ? 16.655 0.349 -9.854 1.00 70.06 306 ILE A O 1
ATOM 2501 N N . LEU A 1 307 ? 14.867 0.121 -8.500 1.00 69.06 307 LEU A N 1
ATOM 2502 C CA . LEU A 1 307 ? 15.389 -0.983 -7.708 1.00 69.06 307 LEU A CA 1
ATOM 2503 C C . LEU A 1 307 ? 15.018 -2.306 -8.372 1.00 69.06 307 LEU A C 1
ATOM 2505 O O . LEU A 1 307 ? 13.843 -2.580 -8.615 1.00 69.06 307 LEU A O 1
ATOM 2509 N N . LEU A 1 308 ? 16.034 -3.122 -8.639 1.00 71.50 308 LEU A N 1
ATOM 2510 C CA . LEU A 1 308 ? 15.913 -4.512 -9.053 1.00 71.50 308 LEU A CA 1
ATOM 2511 C C . LEU A 1 308 ? 16.366 -5.404 -7.901 1.00 71.50 308 LEU A C 1
ATOM 2513 O O . LEU A 1 308 ? 17.544 -5.404 -7.542 1.00 71.50 308 LEU A O 1
ATOM 2517 N N . MET A 1 309 ? 15.449 -6.202 -7.371 1.00 74.31 309 MET A N 1
ATOM 2518 C CA . MET A 1 309 ? 15.742 -7.236 -6.382 1.00 74.31 309 MET A CA 1
ATOM 2519 C C . MET A 1 309 ? 15.745 -8.610 -7.033 1.00 74.31 309 MET A C 1
ATOM 2521 O O . MET A 1 309 ? 14.884 -8.901 -7.863 1.00 74.31 309 MET A O 1
ATOM 2525 N N . LYS A 1 310 ? 16.692 -9.459 -6.630 1.00 69.75 310 LYS A N 1
ATOM 2526 C CA . LYS A 1 310 ? 16.790 -10.851 -7.087 1.00 69.75 310 LYS A CA 1
ATOM 2527 C C . LYS A 1 310 ? 16.451 -11.822 -5.957 1.00 69.75 310 LYS A C 1
ATOM 2529 O O . LYS A 1 310 ? 16.858 -11.612 -4.807 1.00 69.75 310 LYS A O 1
ATOM 2534 N N . LYS A 1 311 ? 15.723 -12.889 -6.298 1.00 61.09 311 LYS A N 1
ATOM 2535 C CA . LYS A 1 311 ? 15.345 -13.957 -5.362 1.00 61.09 311 LYS A CA 1
ATOM 2536 C C . LYS A 1 311 ? 16.555 -14.690 -4.787 1.00 61.09 311 LYS A C 1
ATOM 2538 O O . LYS A 1 311 ? 17.614 -14.747 -5.409 1.00 61.09 311 LYS A O 1
ATOM 2543 N N . ALA A 1 312 ? 16.354 -15.298 -3.616 1.00 55.97 312 ALA A N 1
ATOM 2544 C CA . ALA A 1 312 ? 17.303 -16.238 -3.025 1.00 55.97 312 ALA A CA 1
ATOM 2545 C C . ALA A 1 312 ? 17.192 -17.633 -3.602 1.00 55.97 312 ALA A C 1
ATOM 2547 O O . ALA A 1 312 ? 16.129 -18.242 -3.516 1.00 55.97 312 ALA A O 1
ATOM 2548 N N . GLU A 1 313 ? 18.310 -18.124 -4.146 1.00 50.00 313 GLU A N 1
ATOM 2549 C CA . GLU A 1 313 ? 18.529 -19.543 -4.383 1.00 50.00 313 GLU A CA 1
ATOM 2550 C C . GLU A 1 313 ? 18.555 -20.231 -3.019 1.00 50.00 313 GLU A C 1
ATOM 2552 O O . GLU A 1 313 ? 19.501 -20.110 -2.241 1.00 50.00 313 GLU A O 1
ATOM 2557 N N . VAL A 1 314 ? 17.449 -20.884 -2.684 1.00 48.53 314 VAL A N 1
ATOM 2558 C CA . VAL A 1 314 ? 17.348 -21.756 -1.520 1.00 48.53 314 VAL A CA 1
ATOM 2559 C C . VAL A 1 314 ? 16.953 -23.114 -2.073 1.00 48.53 314 VAL A C 1
ATOM 2561 O O . VAL A 1 314 ? 15.838 -23.272 -2.559 1.00 48.53 314 VAL A O 1
ATOM 2564 N N . ASN A 1 315 ? 17.879 -24.072 -2.013 1.00 47.59 315 ASN A N 1
ATOM 2565 C CA . ASN A 1 315 ? 17.735 -25.424 -2.568 1.00 47.59 315 ASN A CA 1
ATOM 2566 C C . ASN A 1 315 ? 16.638 -26.284 -1.898 1.00 47.59 315 ASN A C 1
ATOM 2568 O O . ASN A 1 315 ? 16.456 -27.424 -2.301 1.00 47.59 315 ASN A O 1
ATOM 2572 N N . ASP A 1 316 ? 15.886 -25.742 -0.931 1.00 46.53 316 ASP A N 1
ATOM 2573 C CA . ASP A 1 316 ? 14.936 -26.484 -0.086 1.00 46.53 316 ASP A CA 1
ATOM 2574 C C . ASP A 1 316 ? 13.556 -25.805 0.061 1.00 46.53 316 ASP A C 1
ATOM 2576 O O . ASP A 1 316 ? 12.848 -26.033 1.043 1.00 46.53 316 ASP A O 1
ATOM 2580 N N . ILE A 1 317 ? 13.139 -24.942 -0.873 1.00 51.09 317 ILE A N 1
ATOM 2581 C CA . ILE A 1 317 ? 11.740 -24.480 -0.895 1.00 51.09 317 ILE A CA 1
ATOM 2582 C C . ILE A 1 317 ? 10.973 -25.402 -1.837 1.00 51.09 317 ILE A C 1
ATOM 2584 O O . ILE A 1 317 ? 11.192 -25.372 -3.045 1.00 51.09 317 ILE A O 1
ATOM 2588 N N . ALA A 1 318 ? 10.074 -26.218 -1.278 1.00 49.94 318 ALA A N 1
ATOM 2589 C CA . ALA A 1 318 ? 9.026 -26.853 -2.064 1.00 49.94 318 ALA A CA 1
ATOM 2590 C C . ALA A 1 318 ? 8.273 -25.732 -2.789 1.00 49.94 318 ALA A C 1
ATOM 2592 O O . ALA A 1 318 ? 7.623 -24.908 -2.145 1.00 49.94 318 ALA A O 1
ATOM 2593 N N . PHE A 1 319 ? 8.458 -25.644 -4.104 1.00 53.47 319 PHE A N 1
ATOM 2594 C CA . PHE A 1 319 ? 7.689 -24.731 -4.929 1.00 53.47 319 PHE A CA 1
ATOM 2595 C C . PHE A 1 319 ? 6.220 -25.101 -4.766 1.00 53.47 319 PHE A C 1
ATOM 2597 O O . PHE A 1 319 ? 5.825 -26.226 -5.082 1.00 53.47 319 PHE A O 1
ATOM 2604 N N . ASP A 1 320 ? 5.430 -24.163 -4.258 1.00 55.75 320 ASP A N 1
ATOM 2605 C CA . ASP A 1 320 ? 3.983 -24.285 -4.303 1.00 55.75 320 ASP A CA 1
ATOM 2606 C C . ASP A 1 320 ? 3.588 -23.901 -5.728 1.00 55.75 320 ASP A C 1
ATOM 2608 O O . ASP A 1 320 ? 3.431 -22.732 -6.069 1.00 55.75 320 ASP A O 1
ATOM 2612 N N . HIS A 1 321 ? 3.668 -24.877 -6.634 1.00 52.31 321 HIS A N 1
ATOM 2613 C CA . HIS A 1 321 ? 3.450 -24.657 -8.057 1.00 52.31 321 HIS A CA 1
ATOM 2614 C C . HIS A 1 321 ? 1.955 -24.502 -8.340 1.00 52.31 321 HIS A C 1
ATOM 2616 O O . HIS A 1 321 ? 1.327 -25.424 -8.874 1.00 52.31 321 HIS A O 1
ATOM 2622 N N . ARG A 1 322 ? 1.436 -23.316 -8.014 1.00 59.59 322 ARG A N 1
ATOM 2623 C CA . ARG A 1 322 ? 0.516 -22.470 -8.788 1.00 59.59 322 ARG A CA 1
ATOM 2624 C C . ARG A 1 322 ? -0.197 -21.536 -7.818 1.00 59.59 322 ARG A C 1
ATOM 2626 O O . ARG A 1 322 ? -0.688 -21.974 -6.788 1.00 59.59 322 ARG A O 1
ATOM 2633 N N . ASP A 1 323 ? -0.271 -20.265 -8.183 1.00 66.38 323 ASP A N 1
ATOM 2634 C CA . ASP A 1 323 ? -1.223 -19.345 -7.585 1.00 66.38 323 ASP A CA 1
ATOM 2635 C C . ASP A 1 323 ? -2.630 -19.899 -7.858 1.00 66.38 323 ASP A C 1
ATOM 2637 O O . ASP A 1 323 ? -3.090 -19.909 -9.002 1.00 66.38 323 ASP A O 1
ATOM 2641 N N . GLU A 1 324 ? -3.253 -20.495 -6.840 1.00 77.62 324 GLU A N 1
ATOM 2642 C CA . GLU A 1 324 ? -4.617 -21.032 -6.921 1.00 77.62 324 GLU A CA 1
ATOM 2643 C C . GLU A 1 324 ? -5.663 -19.957 -6.599 1.00 77.62 324 GLU A C 1
ATOM 2645 O O . GLU A 1 324 ? -6.866 -20.237 -6.626 1.00 77.62 324 GLU A O 1
ATOM 2650 N N . ASP A 1 325 ? -5.225 -18.722 -6.324 1.00 84.75 325 ASP A N 1
ATOM 2651 C CA . ASP A 1 325 ? -6.127 -17.597 -6.157 1.00 84.75 325 ASP A CA 1
ATOM 2652 C C . ASP A 1 325 ? -6.905 -17.367 -7.461 1.00 84.75 325 ASP A C 1
ATOM 2654 O O . ASP A 1 325 ? -6.362 -17.093 -8.533 1.00 84.75 325 ASP A O 1
ATOM 2658 N N . GLY A 1 326 ? -8.228 -17.517 -7.378 1.00 83.44 326 GLY A N 1
ATOM 2659 C CA . GLY A 1 326 ? -9.115 -17.220 -8.495 1.00 83.44 326 GLY A CA 1
ATOM 2660 C C . GLY A 1 326 ? -9.077 -15.732 -8.846 1.00 83.44 326 GLY A C 1
ATOM 2661 O O . GLY A 1 326 ? -8.893 -14.880 -7.977 1.00 83.44 326 GLY A O 1
ATOM 2662 N N . ILE A 1 327 ? -9.315 -15.400 -10.118 1.00 87.56 327 ILE A N 1
ATOM 2663 C CA . ILE A 1 327 ? -9.422 -14.000 -10.545 1.00 87.56 327 ILE A CA 1
ATOM 2664 C C . ILE A 1 327 ? -10.615 -13.352 -9.832 1.00 87.56 327 ILE A C 1
ATOM 2666 O O . ILE A 1 327 ? -11.769 -13.723 -10.059 1.00 87.56 327 ILE A O 1
ATOM 2670 N N . ILE A 1 328 ? -10.332 -12.349 -9.001 1.00 87.44 328 ILE A N 1
ATOM 2671 C CA . ILE A 1 328 ? -11.351 -11.516 -8.363 1.00 87.44 328 ILE A CA 1
ATOM 2672 C C . ILE A 1 328 ? -11.594 -10.298 -9.253 1.00 87.44 328 ILE A C 1
ATOM 2674 O O . ILE A 1 328 ? -10.823 -9.340 -9.257 1.00 87.44 328 ILE A O 1
ATOM 2678 N N . CYS A 1 329 ? -12.679 -10.334 -10.023 1.00 83.75 329 CYS A N 1
ATOM 2679 C CA . CYS A 1 329 ? -13.067 -9.222 -10.884 1.00 83.75 329 CYS A CA 1
ATOM 2680 C C . CYS A 1 329 ? -13.835 -8.160 -10.090 1.00 83.75 329 CYS A C 1
ATOM 2682 O O . CYS A 1 329 ? -14.912 -8.433 -9.562 1.00 83.75 329 CYS A O 1
ATOM 2684 N N . ASN A 1 330 ? -13.336 -6.926 -10.080 1.00 86.75 330 ASN A N 1
ATOM 2685 C CA . ASN A 1 330 ? -14.080 -5.774 -9.585 1.00 86.75 330 ASN A CA 1
ATOM 2686 C C . ASN A 1 330 ? -13.727 -4.524 -10.403 1.00 86.75 330 ASN A C 1
ATOM 2688 O O . ASN A 1 330 ? -12.563 -4.144 -10.510 1.00 86.75 330 ASN A O 1
ATOM 2692 N N . LYS A 1 331 ? -14.756 -3.878 -10.961 1.00 85.25 331 LYS A N 1
ATOM 2693 C CA . LYS A 1 331 ? -14.614 -2.775 -11.923 1.00 85.25 331 LYS A CA 1
ATOM 2694 C C . LYS A 1 331 ? -13.893 -1.554 -11.357 1.00 85.25 331 LYS A C 1
ATOM 2696 O O . LYS A 1 331 ? -13.158 -0.893 -12.079 1.00 85.25 331 LYS A O 1
ATOM 2701 N N . PHE A 1 332 ? -14.107 -1.227 -10.082 1.00 89.81 332 PHE A N 1
ATOM 2702 C CA . PHE A 1 332 ? -13.561 0.002 -9.506 1.00 89.81 332 PHE A CA 1
ATOM 2703 C C . PHE A 1 332 ? -12.204 -0.196 -8.823 1.00 89.81 332 PHE A C 1
ATOM 2705 O O . PHE A 1 332 ? -11.557 0.796 -8.518 1.00 89.81 332 PHE A O 1
ATOM 2712 N N . ILE A 1 333 ? -11.738 -1.431 -8.599 1.00 91.62 333 ILE A N 1
ATOM 2713 C CA . ILE A 1 333 ? -10.363 -1.714 -8.132 1.00 91.62 333 ILE A CA 1
ATOM 2714 C C . ILE A 1 333 ? -9.495 -2.394 -9.196 1.00 91.62 333 ILE A C 1
ATOM 2716 O O . ILE A 1 333 ? -8.406 -2.853 -8.874 1.00 91.62 333 ILE A O 1
ATOM 2720 N N . GLU A 1 334 ? -9.936 -2.447 -10.454 1.00 89.06 334 GLU A N 1
ATOM 2721 C CA . GLU A 1 334 ? -9.169 -3.045 -11.558 1.00 89.06 334 GLU A CA 1
ATOM 2722 C C . GLU A 1 334 ? -7.806 -2.364 -11.746 1.00 89.06 334 GLU A C 1
ATOM 2724 O O . GLU A 1 334 ? -6.788 -3.011 -11.980 1.00 89.06 334 GLU A O 1
ATOM 2729 N N . ASN A 1 335 ? -7.768 -1.039 -11.607 1.00 91.31 335 ASN A N 1
ATOM 2730 C CA . ASN A 1 335 ? -6.543 -0.256 -11.663 1.00 91.31 335 ASN A CA 1
ATOM 2731 C C . ASN A 1 335 ? -6.678 1.036 -10.841 1.00 91.31 335 ASN A C 1
ATOM 2733 O O . ASN A 1 335 ? -7.771 1.438 -10.430 1.00 91.31 335 ASN A O 1
ATOM 2737 N N . ARG A 1 336 ? -5.551 1.729 -10.631 1.00 92.06 336 ARG A N 1
ATOM 2738 C CA . ARG A 1 336 ? -5.515 2.981 -9.852 1.00 92.06 336 ARG A CA 1
ATOM 2739 C C . ARG A 1 336 ? -6.427 4.080 -10.396 1.00 92.06 336 ARG A C 1
ATOM 2741 O O . ARG A 1 336 ? -6.874 4.925 -9.627 1.00 92.06 336 ARG A O 1
ATOM 2748 N N . GLU A 1 337 ? -6.635 4.145 -11.710 1.00 92.00 337 GLU A N 1
ATOM 2749 C CA . GLU A 1 337 ? -7.382 5.234 -12.331 1.00 92.00 337 GLU A CA 1
ATOM 2750 C C . GLU A 1 337 ? -8.873 5.065 -12.068 1.00 92.00 337 GLU A C 1
ATOM 2752 O O . GLU A 1 337 ? -9.513 6.018 -11.625 1.00 92.00 337 GLU A O 1
ATOM 2757 N N . GLU A 1 338 ? -9.396 3.854 -12.253 1.00 93.69 338 GLU A N 1
ATOM 2758 C CA . GLU A 1 338 ? -10.787 3.536 -11.933 1.00 93.69 338 GLU A CA 1
ATOM 2759 C C . GLU A 1 338 ? -11.065 3.679 -10.435 1.00 93.69 338 GLU A C 1
ATOM 2761 O O . GLU A 1 338 ? -12.066 4.293 -10.060 1.00 93.69 338 GLU A O 1
ATOM 2766 N N . PHE A 1 339 ? -10.129 3.270 -9.572 1.00 95.00 339 PHE A N 1
ATOM 2767 C CA . PHE A 1 339 ? -10.283 3.457 -8.128 1.00 95.00 339 PHE A CA 1
ATOM 2768 C C . PHE A 1 339 ? -10.311 4.932 -7.718 1.00 95.00 339 PHE A C 1
ATOM 2770 O O . PHE A 1 339 ? -11.157 5.349 -6.921 1.00 95.00 339 PHE A O 1
ATOM 2777 N N . LEU A 1 340 ? -9.432 5.758 -8.293 1.00 93.25 340 LEU A N 1
ATOM 2778 C CA . LEU A 1 340 ? -9.435 7.199 -8.044 1.00 93.25 340 LEU A CA 1
ATOM 2779 C C . LEU A 1 340 ? -10.702 7.862 -8.591 1.00 93.25 340 LEU A C 1
ATOM 2781 O O . LEU A 1 340 ? -11.306 8.668 -7.884 1.00 93.25 340 LEU A O 1
ATOM 2785 N N . LYS A 1 341 ? -11.135 7.524 -9.813 1.00 92.44 341 LYS A N 1
ATOM 2786 C CA . LYS A 1 341 ? -12.395 8.021 -10.395 1.00 92.44 341 LYS A CA 1
ATOM 2787 C C . LYS A 1 341 ? -13.580 7.665 -9.506 1.00 92.44 341 LYS A C 1
ATOM 2789 O O . LYS A 1 341 ? -14.413 8.527 -9.232 1.00 92.44 341 LYS A O 1
ATOM 2794 N N . PHE A 1 342 ? -13.628 6.430 -9.017 1.00 93.38 342 PHE A N 1
ATOM 2795 C CA . PHE A 1 342 ? -14.647 5.953 -8.095 1.00 93.38 342 PHE A CA 1
ATOM 2796 C C . PHE A 1 342 ? -14.649 6.743 -6.779 1.00 93.38 342 PHE A C 1
ATOM 2798 O O . PHE A 1 342 ? -15.703 7.236 -6.368 1.00 93.38 342 PHE A O 1
ATOM 2805 N N . CYS A 1 343 ? -13.481 6.938 -6.157 1.00 94.00 343 CYS A N 1
ATOM 2806 C CA . CYS A 1 343 ? -13.360 7.723 -4.929 1.00 94.00 343 CYS A CA 1
ATOM 2807 C C . CYS A 1 343 ? -13.751 9.191 -5.140 1.00 94.00 343 CYS A C 1
ATOM 2809 O O . CYS A 1 343 ? -14.445 9.770 -4.308 1.00 94.00 343 CYS A O 1
ATOM 2811 N N . VAL A 1 344 ? -13.352 9.798 -6.259 1.00 91.06 344 VAL A N 1
ATOM 2812 C CA . VAL A 1 344 ? -13.684 11.190 -6.600 1.00 91.06 344 VAL A CA 1
ATOM 2813 C C . VAL A 1 344 ? -15.184 11.343 -6.837 1.00 91.06 344 VAL A C 1
ATOM 2815 O O . VAL A 1 344 ? -15.802 12.236 -6.257 1.00 91.06 344 VAL A O 1
ATOM 2818 N N . LYS A 1 345 ? -15.786 10.437 -7.620 1.00 89.81 345 LYS A N 1
ATOM 2819 C CA . LYS A 1 345 ? -17.228 10.408 -7.910 1.00 89.81 345 LYS A CA 1
ATOM 2820 C C . LYS A 1 345 ? -18.062 10.371 -6.627 1.00 89.81 345 LYS A C 1
ATOM 2822 O O . LYS A 1 345 ? -19.045 11.099 -6.527 1.00 89.81 345 LYS A O 1
ATOM 2827 N N . HIS A 1 346 ? -17.655 9.563 -5.648 1.00 87.69 346 HIS A N 1
ATOM 2828 C CA . HIS A 1 346 ? -18.383 9.388 -4.387 1.00 87.69 346 HIS A CA 1
ATOM 2829 C C . HIS A 1 346 ? -17.859 10.244 -3.225 1.00 87.69 346 HIS A C 1
ATOM 2831 O O . HIS A 1 346 ? -18.385 10.160 -2.118 1.00 87.69 346 HIS A O 1
ATOM 2837 N N . ARG A 1 347 ? -16.845 11.088 -3.461 1.00 89.69 347 ARG A N 1
ATOM 2838 C CA . ARG A 1 347 ? -16.180 11.920 -2.441 1.00 89.69 347 ARG A CA 1
ATOM 2839 C C . ARG A 1 347 ? -15.605 11.115 -1.263 1.00 89.69 347 ARG A C 1
ATOM 2841 O O . ARG A 1 347 ? -15.604 11.586 -0.127 1.00 89.69 347 ARG A O 1
ATOM 2848 N N . TYR A 1 348 ? -15.073 9.926 -1.532 1.00 93.75 348 TYR A N 1
ATOM 2849 C CA . TYR A 1 348 ? -14.379 9.102 -0.542 1.00 93.75 348 TYR A CA 1
ATOM 2850 C C . TYR A 1 348 ? -12.963 9.631 -0.311 1.00 93.75 348 TYR A C 1
ATOM 2852 O O . TYR A 1 348 ? -12.040 9.353 -1.071 1.00 93.75 348 TYR A O 1
ATOM 2860 N N . GLN A 1 349 ? -12.819 10.452 0.727 1.00 94.44 349 GLN A N 1
ATOM 2861 C CA . GLN A 1 349 ? -11.590 11.159 1.084 1.00 94.44 349 GLN A CA 1
ATOM 2862 C C . GLN A 1 349 ? -10.873 10.521 2.281 1.00 94.44 349 GLN A C 1
ATOM 2864 O O . GLN A 1 349 ? -11.506 9.911 3.148 1.00 94.44 349 GLN A O 1
ATOM 2869 N N . PHE A 1 350 ? -9.556 10.714 2.363 1.00 96.06 350 PHE A N 1
ATOM 2870 C CA . PHE A 1 350 ? -8.702 10.166 3.423 1.00 96.06 350 PHE A CA 1
ATOM 2871 C C . PHE A 1 350 ? -7.931 11.236 4.224 1.00 96.06 350 PHE A C 1
ATOM 2873 O O . PHE A 1 350 ? -7.019 10.925 4.994 1.00 96.06 350 PHE A O 1
ATOM 2880 N N . ASP A 1 351 ? -8.319 12.501 4.107 1.00 94.81 351 ASP A N 1
ATOM 2881 C CA . ASP A 1 351 ? -7.644 13.685 4.652 1.00 94.81 351 ASP A CA 1
ATOM 2882 C C . ASP A 1 351 ? -7.761 13.802 6.175 1.00 94.81 351 ASP A C 1
ATOM 2884 O O . ASP A 1 351 ? -6.859 14.278 6.866 1.00 94.81 351 ASP A O 1
ATOM 2888 N N . THR A 1 352 ? -8.852 13.291 6.737 1.00 94.69 352 THR A N 1
ATOM 2889 C CA . THR A 1 352 ? -9.065 13.217 8.185 1.00 94.69 352 THR A CA 1
ATOM 2890 C C . THR A 1 352 ? -9.410 11.795 8.597 1.00 94.69 352 THR A C 1
ATOM 2892 O O . THR A 1 352 ? -9.958 11.030 7.809 1.00 94.69 352 THR A O 1
ATOM 2895 N N . LEU A 1 353 ? -9.146 11.432 9.858 1.00 93.12 353 LEU A N 1
ATOM 2896 C CA . LEU A 1 353 ? -9.458 10.087 10.356 1.00 93.12 353 LEU A CA 1
ATOM 2897 C C . LEU A 1 353 ? -10.954 9.755 10.223 1.00 93.12 353 LEU A C 1
ATOM 2899 O O . LEU A 1 353 ? -11.303 8.631 9.882 1.00 93.12 353 LEU A O 1
ATOM 2903 N N . ARG A 1 354 ? -11.843 10.731 10.460 1.00 92.69 354 ARG A N 1
ATOM 2904 C CA . ARG A 1 354 ? -13.295 10.530 10.319 1.00 92.69 354 ARG A CA 1
ATOM 2905 C C . ARG A 1 354 ? -13.700 10.242 8.870 1.00 92.69 354 ARG A C 1
ATOM 2907 O O . ARG A 1 354 ? -14.515 9.356 8.643 1.00 92.69 354 ARG A O 1
ATOM 2914 N N . ARG A 1 355 ? -13.102 10.951 7.903 1.00 94.31 355 ARG A N 1
ATOM 2915 C CA . ARG A 1 355 ? -13.356 10.739 6.473 1.00 94.31 355 ARG A CA 1
ATOM 2916 C C . ARG A 1 355 ? -12.764 9.414 6.020 1.00 94.31 355 ARG A C 1
ATOM 2918 O O . ARG A 1 355 ? -13.475 8.648 5.400 1.00 94.31 355 ARG A O 1
ATOM 2925 N N . ALA A 1 356 ? -11.551 9.072 6.454 1.00 95.50 356 ALA A N 1
ATOM 2926 C CA . ALA A 1 356 ? -10.947 7.773 6.166 1.00 95.50 356 ALA A CA 1
ATOM 2927 C C . ALA A 1 356 ? -11.799 6.596 6.684 1.00 95.50 356 ALA A C 1
ATOM 2929 O O . ALA A 1 356 ? -11.969 5.616 5.965 1.00 95.50 356 ALA A O 1
ATOM 2930 N N . LYS A 1 357 ? -12.381 6.702 7.890 1.00 93.31 357 LYS A N 1
ATOM 2931 C CA . LYS A 1 357 ? -13.336 5.714 8.432 1.00 93.31 357 LYS A CA 1
ATOM 2932 C C . LYS A 1 357 ? -14.598 5.599 7.579 1.00 93.31 357 LYS A C 1
ATOM 2934 O O . LYS A 1 357 ? -14.980 4.497 7.208 1.00 93.31 357 LYS A O 1
ATOM 2939 N N . HIS A 1 358 ? -15.224 6.731 7.253 1.00 92.44 358 HIS A N 1
ATOM 2940 C CA . HIS A 1 358 ? -16.422 6.761 6.407 1.00 92.44 358 HIS A CA 1
ATOM 2941 C C . HIS A 1 358 ? -16.146 6.185 5.016 1.00 92.44 358 HIS A C 1
ATOM 2943 O O . HIS A 1 358 ? -16.803 5.229 4.621 1.00 92.44 358 HIS A O 1
ATOM 2949 N N . SER A 1 359 ? -15.115 6.681 4.333 1.00 95.12 359 SER A N 1
ATOM 2950 C CA . SER A 1 359 ? -14.655 6.190 3.033 1.00 95.12 359 SER A CA 1
ATOM 2951 C C . SER A 1 359 ? -14.376 4.692 3.056 1.00 95.12 359 SER A C 1
ATOM 2953 O O . SER A 1 359 ? -14.830 3.982 2.169 1.00 95.12 359 SER A O 1
ATOM 2955 N N . THR A 1 360 ? -13.689 4.191 4.089 1.00 95.25 360 THR A N 1
ATOM 2956 C CA . THR A 1 360 ? -13.418 2.753 4.241 1.00 95.25 360 THR A CA 1
ATOM 2957 C C . THR A 1 360 ? -14.708 1.954 4.376 1.00 95.25 360 THR A C 1
ATOM 2959 O O . THR A 1 360 ? -14.887 0.981 3.652 1.00 95.25 360 THR A O 1
ATOM 2962 N N . ALA A 1 361 ? -15.630 2.382 5.241 1.00 91.50 361 ALA A N 1
ATOM 2963 C CA . ALA A 1 361 ? -16.913 1.708 5.418 1.00 91.50 361 ALA A CA 1
ATOM 2964 C C . ALA A 1 361 ? -17.737 1.675 4.119 1.00 91.50 361 ALA A C 1
ATOM 2966 O O . ALA A 1 361 ? -18.342 0.654 3.802 1.00 91.50 361 ALA A O 1
ATOM 2967 N N . MET A 1 362 ? -17.737 2.766 3.346 1.00 91.19 362 MET A N 1
ATOM 2968 C CA . MET A 1 362 ? -18.445 2.810 2.065 1.00 91.19 362 MET A CA 1
ATOM 2969 C C . MET A 1 362 ? -17.757 1.953 0.996 1.00 91.19 362 MET A C 1
ATOM 2971 O O . MET A 1 362 ? -18.431 1.244 0.261 1.00 91.19 362 MET A O 1
ATOM 2975 N N . ILE A 1 363 ? -16.424 1.968 0.913 1.00 93.00 363 ILE A N 1
ATOM 2976 C CA . ILE A 1 363 ? -15.675 1.110 -0.018 1.00 93.00 363 ILE A CA 1
ATOM 2977 C C . ILE A 1 363 ? -15.932 -0.367 0.296 1.00 93.00 363 ILE A C 1
ATOM 2979 O O . ILE A 1 363 ? -16.208 -1.133 -0.619 1.00 93.00 363 ILE A O 1
ATOM 2983 N N . LEU A 1 364 ? -15.902 -0.762 1.574 1.00 91.94 364 LEU A N 1
ATOM 2984 C CA . LEU A 1 364 ? -16.232 -2.126 1.996 1.00 91.94 364 LEU A CA 1
ATOM 2985 C C . LEU A 1 364 ? -17.659 -2.509 1.601 1.00 91.94 364 LEU A C 1
ATOM 2987 O O . LEU A 1 364 ? -17.864 -3.591 1.066 1.00 91.94 364 LEU A O 1
ATOM 2991 N N . TYR A 1 365 ? -18.625 -1.608 1.787 1.00 88.12 365 TYR A N 1
ATOM 2992 C CA . TYR A 1 365 ? -19.997 -1.815 1.326 1.00 88.12 365 TYR A CA 1
ATOM 2993 C C . TYR A 1 365 ? -20.059 -2.133 -0.179 1.00 88.12 365 TYR A C 1
ATOM 2995 O O . TYR A 1 365 ? -20.647 -3.140 -0.559 1.00 88.12 365 TYR A O 1
ATOM 3003 N N . HIS A 1 366 ? -19.375 -1.355 -1.025 1.00 88.00 366 HIS A N 1
ATOM 3004 C CA . HIS A 1 366 ? -19.311 -1.605 -2.475 1.00 88.00 366 HIS A CA 1
ATOM 3005 C C . HIS A 1 366 ? -18.528 -2.868 -2.858 1.00 88.00 366 HIS A C 1
ATOM 3007 O O . HIS A 1 366 ? -18.766 -3.440 -3.915 1.00 88.00 366 HIS A O 1
ATOM 3013 N N . LEU A 1 367 ? -17.572 -3.305 -2.034 1.00 89.38 367 LEU A N 1
ATOM 3014 C CA . LEU A 1 367 ? -16.859 -4.570 -2.246 1.00 89.38 367 LEU A CA 1
ATOM 3015 C C . LEU A 1 367 ? -17.721 -5.786 -1.876 1.00 89.38 367 LEU A C 1
ATOM 3017 O O . LEU A 1 367 ? -17.549 -6.848 -2.472 1.00 89.38 367 LEU A O 1
ATOM 3021 N N . HIS A 1 368 ? -18.634 -5.632 -0.915 1.00 86.31 368 HIS A N 1
ATOM 3022 C CA . HIS A 1 368 ? -19.564 -6.680 -0.482 1.00 86.31 368 HIS A CA 1
ATOM 3023 C C . HIS A 1 368 ? -20.826 -6.765 -1.345 1.00 86.31 368 HIS A C 1
ATOM 3025 O O . HIS A 1 368 ? -21.402 -7.846 -1.460 1.00 86.31 368 HIS A O 1
ATOM 3031 N N . GLU A 1 369 ? -21.257 -5.660 -1.958 1.00 77.44 369 GLU A N 1
ATOM 3032 C CA . GLU A 1 369 ? -22.441 -5.619 -2.821 1.00 77.44 369 GLU A CA 1
ATOM 3033 C C . GLU A 1 369 ? -22.066 -5.669 -4.314 1.00 77.44 369 GLU A C 1
ATOM 3035 O O . GLU A 1 369 ? -21.601 -4.678 -4.875 1.00 77.44 369 GLU A O 1
ATOM 3040 N N . PRO A 1 370 ? -22.299 -6.796 -5.010 1.00 54.78 370 PRO A N 1
ATOM 3041 C CA . PRO A 1 370 ? -21.855 -6.995 -6.393 1.00 54.78 370 PRO A CA 1
ATOM 3042 C C . PRO A 1 370 ? -22.634 -6.194 -7.463 1.00 54.78 370 PRO A C 1
ATOM 3044 O O . PRO A 1 370 ? -22.434 -6.436 -8.654 1.00 54.78 370 PRO A O 1
ATOM 3047 N N . SER A 1 371 ? -23.524 -5.269 -7.083 1.00 51.97 371 SER A N 1
ATOM 3048 C CA . SER A 1 371 ? -24.610 -4.791 -7.960 1.00 51.97 371 SER A CA 1
ATOM 3049 C C . SER A 1 371 ? -24.443 -3.399 -8.590 1.00 51.97 371 SER A C 1
ATOM 3051 O O . SER A 1 371 ? -25.120 -3.145 -9.580 1.00 51.97 371 SER A O 1
ATOM 3053 N N . ASP A 1 372 ? -23.563 -2.517 -8.100 1.00 43.09 372 ASP A N 1
ATOM 3054 C CA . ASP A 1 372 ? -23.556 -1.089 -8.507 1.00 43.09 372 ASP A CA 1
ATOM 3055 C C . ASP A 1 372 ? -22.223 -0.583 -9.110 1.00 43.09 372 ASP A C 1
ATOM 3057 O O . ASP A 1 372 ? -21.872 0.599 -9.018 1.00 43.09 372 ASP A O 1
ATOM 3061 N N . GLY A 1 373 ? -21.471 -1.480 -9.758 1.00 38.88 373 GLY A N 1
ATOM 3062 C CA . GLY A 1 373 ? -20.269 -1.150 -10.543 1.00 38.88 373 GLY A CA 1
ATOM 3063 C C . GLY A 1 373 ? -20.547 -0.846 -12.009 1.00 38.88 373 GLY A C 1
ATOM 3064 O O . GLY A 1 373 ? -21.121 -1.730 -12.691 1.00 38.88 373 GLY A O 1
#

Foldseek 3Di:
DDFPPPPCPDFDWDAALPPRDIDGCLLQLHDVVVCPPDPDRRHGPVRVVVCVVVVVDDDDDLPPPPAPVPFDDFPLNCQLVVQLVVLLQVQLVVVCVVVVHDSDDDDDSFDFFFKDWDKDAADCPHDPPCYLEMETQDIAGAPLDPDQDATPVGHTVVLVSVLSNVLSNLLVSVLQVRWKYKYQQDWDDVRDGQFAAAYAPPDDTDDSVRSLVSVVVSVVVSCVVQSFVDKDQQLCCQPNPPNPHPDDPRNDDDDVNDPVVVVVVVVVVVCVVCVVVVNNVVVVDPPPDPDDPPPDPPPSVSSRRMMMTGHDPDVDNPRPHDRPGDDDDDQQVPDRVSVNVVCVVVVQHDNDPSSSSSSSSVVSSPSPDVPDD